Protein AF-A0A8T4QG93-F1 (afdb_monomer_lite)

Secondary structure (DSSP, 8-state):
-HHHHHHHHHHHHHHHHHHHHHHHHHHHHHHHHHHHHHHHHTS-TT---EEEEE-TTS-TT-HHHHHHHHHH-GGGEEEEE--TTTT-B-TTT-S-HHHHHHHIIIIIHHHHHHHTTS---EEEEEESSTTTT--SS---TT--BTTTTHHHHHHHHHHT--EEEEESS-S-SSTT-HHHHHHH-GGG-SS-EEEEE----

Radius of gyration: 21.58 Å; chains: 1; bounding box: 46×58×62 Å

pLDDT: mean 81.77, std 15.69, range [41.69, 98.0]

Foldseek 3Di:
DVVVVVVVVVVVVVVVVVVVVVVVVVVVVVVQVVLVCLLVVLQDPPFLAAEEEEEPPDDPVQVVNVVVCVVRNPLRYHYFYQDPQLLFDQDPDPPPPPNVVCCCVGPVVSVCVSVVPDDHQAYEYEYQEQSSSDDDDDDPPRGDSCRHNVVRQVVCQVSQHEYEYEYAHYYPPDPDDPSVVCLVPPVNGNHHYHYTYHHRD

Sequence (201 aa):
MLEQNQEEAFRTLQTLLKGIAEKEEREFTSRKAVARDGFFGAIPESAASLYIHLSHKISNRHPYIAELQARLGTDNVLVTIAPDRSGQSFYNGSLDKTAKAEKTRRVIEPFEKFSANKSVDAIVYLCDYVCDGYQDPIFPDSVQTEWHIWRPIRLAEELQKPLVVGYQNNFCFRAECYEREFITDREKIKCPVTIARIWPL

Structure (mmCIF, N/CA/C/O backbone):
data_AF-A0A8T4QG93-F1
#
_entry.id   AF-A0A8T4QG93-F1
#
loop_
_atom_site.group_PDB
_atom_site.id
_atom_site.type_symbol
_atom_site.label_atom_id
_atom_site.label_alt_id
_atom_site.label_comp_id
_atom_site.label_asym_id
_atom_site.label_entity_id
_atom_site.label_seq_id
_atom_site.pdbx_PDB_ins_code
_atom_site.Cartn_x
_atom_site.Cartn_y
_atom_site.Cartn_z
_atom_site.occupancy
_atom_site.B_iso_or_equiv
_atom_site.auth_seq_id
_atom_site.auth_comp_id
_atom_site.auth_asym_id
_atom_site.auth_atom_id
_atom_site.pdbx_PDB_model_num
ATOM 1 N N . MET A 1 1 ? -20.042 38.304 45.067 1.00 61.00 1 MET A N 1
ATOM 2 C CA . MET A 1 1 ? -20.980 38.069 43.942 1.00 61.00 1 MET A CA 1
ATOM 3 C C . MET A 1 1 ? -20.282 38.007 42.588 1.00 61.00 1 MET A C 1
ATOM 5 O O . MET A 1 1 ? -20.517 37.036 41.891 1.00 61.00 1 MET A O 1
ATOM 9 N N . LEU A 1 2 ? -19.418 38.961 42.207 1.00 59.31 2 LEU A N 1
ATOM 10 C CA . LEU A 1 2 ? -18.689 38.891 40.924 1.00 59.31 2 LEU A CA 1
ATOM 11 C C . LEU A 1 2 ? -17.766 37.661 40.794 1.00 59.31 2 LEU A C 1
ATOM 13 O O . LEU A 1 2 ? -17.771 37.021 39.750 1.00 59.31 2 LEU A O 1
ATOM 17 N N . GLU A 1 3 ? -17.046 37.285 41.854 1.00 63.03 3 GLU A N 1
ATOM 18 C CA . GLU A 1 3 ? -16.123 36.133 41.834 1.00 63.03 3 GLU A CA 1
ATOM 19 C C . GLU A 1 3 ? -16.845 34.778 41.727 1.00 63.03 3 GLU A C 1
ATOM 21 O O . GLU A 1 3 ? -16.454 33.935 40.928 1.00 63.03 3 GLU A O 1
ATOM 26 N N . GLN A 1 4 ? -17.961 34.593 42.445 1.00 65.00 4 GLN A N 1
ATOM 27 C CA . GLN A 1 4 ? -18.786 33.376 42.342 1.00 65.00 4 GLN A CA 1
ATOM 28 C C . GLN A 1 4 ? -19.371 33.186 40.935 1.00 65.00 4 GLN A C 1
ATOM 30 O O . GLN A 1 4 ? -19.415 32.068 40.432 1.00 65.00 4 GLN A O 1
ATOM 35 N N . ASN A 1 5 ? -19.762 34.282 40.277 1.00 74.31 5 ASN A N 1
ATOM 36 C CA . ASN A 1 5 ? -20.320 34.246 38.925 1.00 74.31 5 ASN A CA 1
ATOM 37 C C . ASN A 1 5 ? -19.246 33.900 37.870 1.00 74.31 5 ASN A C 1
ATOM 39 O O . ASN A 1 5 ? -19.531 33.248 36.868 1.00 74.31 5 ASN A O 1
ATOM 43 N N . GLN A 1 6 ? -17.989 34.298 38.106 1.00 80.81 6 GLN A N 1
ATOM 44 C CA . GLN A 1 6 ? -16.851 33.906 37.267 1.00 80.81 6 GLN A CA 1
ATOM 45 C C . GLN A 1 6 ? -16.473 32.433 37.456 1.00 80.81 6 GLN A C 1
ATOM 47 O O . GLN A 1 6 ? -16.157 31.753 36.481 1.00 80.81 6 GLN A O 1
ATOM 52 N N . GLU A 1 7 ? -16.531 31.923 38.687 1.00 85.38 7 GLU A N 1
ATOM 53 C CA . GLU A 1 7 ? -16.203 30.528 38.986 1.00 85.38 7 GLU A CA 1
ATOM 54 C C . GLU A 1 7 ? -17.232 29.553 38.384 1.00 85.38 7 GLU A C 1
ATOM 56 O O . GLU A 1 7 ? -16.869 28.522 37.813 1.00 85.38 7 GLU A O 1
ATOM 61 N N . GLU A 1 8 ? -18.518 29.908 38.429 1.00 87.31 8 GLU A N 1
ATOM 62 C CA . GLU A 1 8 ? -19.598 29.136 37.805 1.00 87.31 8 GLU A CA 1
ATOM 63 C C . GLU A 1 8 ? -19.517 29.161 36.268 1.00 87.31 8 GLU A C 1
ATOM 65 O O . GLU A 1 8 ? -19.638 28.118 35.611 1.00 87.31 8 GLU A O 1
ATOM 70 N N . ALA A 1 9 ? -19.204 30.323 35.683 1.00 87.62 9 ALA A N 1
ATOM 71 C CA . ALA A 1 9 ? -18.949 30.451 34.250 1.00 87.62 9 ALA A CA 1
ATOM 72 C C . ALA A 1 9 ? -17.738 29.611 33.802 1.00 87.62 9 ALA A C 1
ATOM 74 O O . ALA A 1 9 ? -17.797 28.936 32.771 1.00 87.62 9 ALA A O 1
ATOM 75 N N . PHE A 1 10 ? -16.658 29.587 34.590 1.00 92.06 10 PHE A N 1
ATOM 76 C CA . PHE A 1 10 ? -15.470 28.787 34.291 1.00 92.06 10 PHE A CA 1
ATOM 77 C C . PHE A 1 10 ? -15.754 27.280 34.349 1.00 92.06 10 PHE A C 1
ATOM 79 O O . PHE A 1 10 ? -15.380 26.552 33.428 1.00 92.06 10 PHE A O 1
ATOM 86 N N . ARG A 1 11 ? -16.484 26.802 35.366 1.00 91.69 11 ARG A N 1
ATOM 87 C CA . ARG A 1 11 ? -16.903 25.388 35.458 1.00 91.69 11 ARG A CA 1
ATOM 88 C C . ARG A 1 11 ? -17.811 24.977 34.299 1.00 91.69 11 ARG A C 1
ATOM 90 O O . ARG A 1 11 ? -17.674 23.875 33.760 1.00 91.69 11 ARG A O 1
ATOM 97 N N . THR A 1 12 ? -18.704 25.873 33.880 1.00 93.31 12 THR A N 1
ATOM 98 C CA . THR A 1 12 ? -19.571 25.656 32.713 1.00 93.31 12 THR A CA 1
ATOM 99 C C . THR A 1 12 ? -18.744 25.530 31.434 1.00 93.31 12 THR A C 1
ATOM 101 O O . THR A 1 12 ? -18.930 24.580 30.673 1.00 93.31 12 THR A O 1
ATOM 104 N N . LEU A 1 13 ? -17.770 26.424 31.229 1.00 94.81 13 LEU A N 1
ATOM 105 C CA . LEU A 1 13 ? -16.862 26.370 30.083 1.00 94.81 13 LEU A CA 1
ATOM 106 C C . LEU A 1 13 ? -16.022 25.085 30.074 1.00 94.81 13 LEU A C 1
ATOM 108 O O . LEU A 1 13 ? -15.923 24.435 29.038 1.00 94.81 13 LEU A O 1
ATOM 112 N N . GLN A 1 14 ? -15.462 24.675 31.216 1.00 94.38 14 GLN A N 1
ATOM 113 C CA . GLN A 1 14 ? -14.708 23.421 31.326 1.00 94.38 14 GLN A CA 1
ATOM 114 C C . GLN A 1 14 ? -15.560 22.201 30.961 1.00 94.38 14 GLN A C 1
ATOM 116 O O . GLN A 1 14 ? -15.099 21.317 30.240 1.00 94.38 14 GLN A O 1
ATOM 121 N N . THR A 1 15 ? -16.812 22.167 31.422 1.00 94.56 15 THR A N 1
ATOM 122 C CA . THR A 1 15 ? -17.747 21.076 31.113 1.00 94.56 15 THR A CA 1
ATOM 123 C C . THR A 1 15 ? -18.081 21.040 29.623 1.00 94.56 15 THR A C 1
ATOM 125 O O . THR A 1 15 ? -18.062 19.969 29.015 1.00 94.56 15 THR A O 1
ATOM 128 N N . LEU A 1 16 ? -18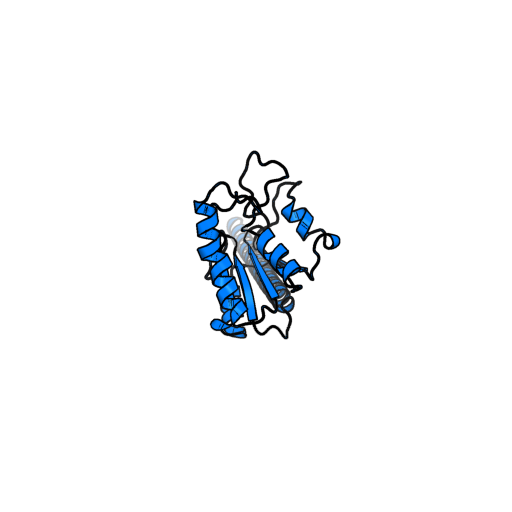.319 22.205 29.012 1.00 95.81 16 LEU A N 1
ATOM 129 C CA . LEU A 1 16 ? -18.565 22.324 27.575 1.00 95.81 16 LEU A CA 1
ATOM 130 C C . LEU A 1 16 ? -17.358 21.844 26.757 1.00 95.81 16 LEU A C 1
ATOM 132 O O . LEU A 1 16 ? -17.517 21.023 25.858 1.00 95.81 16 LEU A O 1
ATOM 136 N N . LEU A 1 17 ? -16.152 22.314 27.091 1.00 96.19 17 LEU A N 1
ATOM 137 C CA . LEU A 1 17 ? -14.917 21.927 26.404 1.00 96.19 17 LEU A CA 1
ATOM 138 C C . LEU A 1 17 ? -14.646 20.426 26.527 1.00 96.19 17 LEU A C 1
ATOM 140 O O . LEU A 1 17 ? -14.277 19.794 25.540 1.00 96.19 17 LEU A O 1
ATOM 144 N N . LYS A 1 18 ? -14.889 19.837 27.703 1.00 96.06 18 LYS A N 1
ATOM 145 C CA . LYS A 1 18 ? -14.786 18.388 27.900 1.00 96.06 18 LYS A CA 1
ATOM 146 C C . LYS A 1 18 ? -15.781 17.629 27.019 1.00 96.06 18 LYS A C 1
ATOM 148 O O . LYS A 1 18 ? -15.390 16.683 26.344 1.00 96.06 18 LYS A O 1
ATOM 153 N N . GLY A 1 19 ? -17.039 18.072 26.970 1.00 95.06 19 GLY A N 1
ATOM 154 C CA . GLY A 1 19 ? -18.057 17.461 26.112 1.00 95.06 19 GLY A CA 1
ATOM 155 C C . GLY A 1 19 ? -17.726 17.556 24.617 1.00 95.06 19 GLY A C 1
ATOM 156 O O . GLY A 1 19 ? -17.965 16.604 23.874 1.00 95.06 19 GLY A O 1
ATOM 157 N N . ILE A 1 20 ? -17.139 18.675 24.177 1.00 95.75 20 ILE A N 1
ATOM 158 C CA . ILE A 1 20 ? -16.639 18.845 22.804 1.00 95.75 20 ILE A CA 1
ATOM 159 C C . ILE A 1 20 ? -15.486 17.872 22.539 1.00 95.75 20 ILE A C 1
ATOM 161 O O . ILE A 1 20 ? -15.552 17.129 21.564 1.00 95.75 20 ILE A O 1
ATOM 165 N N . ALA A 1 21 ? -14.493 17.802 23.429 1.00 93.81 21 ALA A N 1
ATOM 166 C CA . ALA A 1 21 ? -13.349 16.903 23.279 1.00 93.81 21 ALA A CA 1
ATOM 167 C C . ALA A 1 21 ? -13.771 15.423 23.194 1.00 93.81 21 ALA A C 1
ATOM 169 O O . ALA A 1 21 ? -13.347 14.709 22.290 1.00 93.81 21 ALA A O 1
ATOM 170 N N . GLU A 1 22 ? -14.677 14.971 24.067 1.00 95.75 22 GLU A N 1
ATOM 171 C CA . GLU A 1 22 ? -15.205 13.596 24.046 1.00 95.75 22 GLU A CA 1
ATOM 172 C C . GLU A 1 22 ? -16.018 13.290 22.777 1.00 95.75 22 GLU A C 1
ATOM 174 O O . GLU A 1 22 ? -16.083 12.148 22.308 1.00 95.75 22 GLU A O 1
ATOM 179 N N . LYS A 1 23 ? -16.701 14.294 22.217 1.00 94.44 23 LYS A N 1
ATOM 180 C CA . LYS A 1 23 ? -17.401 14.150 20.937 1.00 94.44 23 LYS A CA 1
ATOM 181 C C . LYS A 1 23 ? -16.399 14.039 19.786 1.00 94.44 23 LYS A C 1
ATOM 183 O O . LYS A 1 23 ? -16.523 13.119 18.979 1.00 94.44 23 LYS A O 1
ATOM 188 N N . GLU A 1 24 ? -15.402 14.916 19.742 1.00 93.12 24 GLU A N 1
ATOM 189 C CA . GLU A 1 24 ? -14.357 14.904 18.715 1.00 93.12 24 GLU A CA 1
ATOM 190 C C . GLU A 1 24 ? -13.549 13.601 18.733 1.00 93.12 24 GLU A C 1
ATOM 192 O O . GLU A 1 24 ? -13.287 13.033 17.673 1.00 93.12 24 GLU A O 1
ATOM 197 N N . GLU A 1 25 ? -13.223 13.070 19.913 1.00 92.50 25 GLU A N 1
ATOM 198 C CA . GLU A 1 25 ? -12.510 11.798 20.065 1.00 92.50 25 GLU A CA 1
ATOM 199 C C . GLU A 1 25 ? -13.326 10.604 19.545 1.00 92.50 25 GLU A C 1
ATOM 201 O O . GLU A 1 25 ? -12.794 9.739 18.835 1.00 92.50 25 GLU A O 1
ATOM 206 N N . ARG A 1 26 ? -14.636 10.567 19.827 1.00 92.69 26 ARG A N 1
ATOM 207 C CA . ARG A 1 26 ? -15.535 9.526 19.301 1.00 92.69 26 ARG A CA 1
ATOM 208 C C . ARG A 1 26 ? -15.661 9.601 17.784 1.00 92.69 26 ARG A C 1
ATOM 210 O O . ARG A 1 26 ? -15.543 8.580 17.109 1.00 92.69 26 ARG A O 1
ATOM 217 N N . GLU A 1 27 ? -15.859 10.798 17.237 1.00 92.25 27 GLU A N 1
ATOM 218 C CA . GLU A 1 27 ? -15.933 11.009 15.788 1.00 92.25 27 GLU A CA 1
ATOM 219 C C . GLU A 1 27 ? -14.601 10.691 15.098 1.00 92.25 27 GLU A C 1
ATOM 221 O O . GLU A 1 27 ? -14.572 10.121 14.005 1.00 92.25 27 GLU A O 1
ATOM 226 N N . PHE A 1 28 ? -13.475 11.024 15.727 1.00 87.69 28 PHE A N 1
ATOM 227 C CA . PHE A 1 28 ? -12.148 10.663 15.244 1.00 87.69 28 PHE A CA 1
ATOM 228 C C . PHE A 1 28 ? -11.953 9.143 15.210 1.00 87.69 28 PHE A C 1
ATOM 230 O O . PHE A 1 28 ? -11.610 8.594 14.162 1.00 87.69 28 PHE A O 1
ATOM 237 N N . THR A 1 29 ? -12.258 8.453 16.309 1.00 89.69 29 THR A N 1
ATOM 238 C CA . THR A 1 29 ? -12.164 6.989 16.406 1.00 89.69 29 THR A CA 1
ATOM 239 C C . THR A 1 29 ? -13.061 6.294 15.383 1.00 89.69 29 THR A C 1
ATOM 241 O O . THR A 1 29 ? -12.613 5.389 14.678 1.00 89.69 29 THR A O 1
ATOM 244 N N . SER A 1 30 ? -14.303 6.763 15.227 1.00 89.62 30 SER A N 1
ATOM 245 C CA . SER A 1 30 ? -15.238 6.229 14.232 1.00 89.62 30 SER A CA 1
ATOM 246 C C . SER A 1 30 ? -14.717 6.404 12.803 1.00 89.62 30 SER A C 1
ATOM 248 O O . SER A 1 30 ? -14.787 5.464 12.014 1.00 89.62 30 SER A O 1
ATOM 250 N N . ARG A 1 31 ? -14.154 7.571 12.458 1.00 86.69 31 ARG A N 1
ATOM 251 C CA . ARG A 1 31 ? -13.549 7.802 11.134 1.00 86.69 31 ARG A CA 1
ATOM 252 C C . ARG A 1 31 ? -12.323 6.920 10.901 1.00 86.69 31 ARG A C 1
ATOM 254 O O . ARG A 1 31 ? -12.148 6.419 9.792 1.00 86.69 31 ARG A O 1
ATOM 261 N N . LYS A 1 32 ? -11.495 6.707 11.930 1.00 87.12 32 LYS A N 1
ATOM 262 C CA . LYS A 1 32 ? -10.316 5.827 11.872 1.00 87.12 32 LYS A CA 1
ATOM 263 C C . LYS A 1 32 ? -10.722 4.378 11.586 1.00 87.12 32 LYS A C 1
ATOM 265 O O . LYS A 1 32 ? -10.103 3.745 10.736 1.00 87.12 32 LYS A O 1
ATOM 270 N N . ALA A 1 33 ? -11.777 3.886 12.240 1.00 88.62 33 ALA A N 1
ATOM 271 C CA . ALA A 1 33 ? -12.320 2.546 12.013 1.00 88.62 33 ALA A CA 1
ATOM 272 C C . ALA A 1 33 ? -12.869 2.380 10.587 1.00 88.62 33 ALA A C 1
ATOM 274 O O . ALA A 1 33 ? -12.456 1.468 9.882 1.00 88.62 33 ALA A O 1
ATOM 275 N N . VAL A 1 34 ? -13.698 3.319 10.113 1.00 87.62 34 VAL A N 1
ATOM 276 C CA . VAL A 1 34 ? -14.240 3.284 8.740 1.00 87.62 34 VAL A CA 1
ATOM 277 C C . VAL A 1 34 ? -13.126 3.313 7.689 1.00 87.62 34 VAL A C 1
ATOM 279 O O . VAL A 1 34 ? -13.173 2.565 6.717 1.00 87.62 34 VAL A O 1
ATOM 282 N N . ALA A 1 35 ? -12.105 4.152 7.884 1.00 87.25 35 ALA A N 1
ATOM 283 C CA . ALA A 1 35 ? -10.952 4.227 6.989 1.00 87.25 35 ALA A CA 1
ATOM 284 C C . ALA A 1 35 ? -10.160 2.908 6.955 1.00 87.25 35 ALA A C 1
ATOM 286 O O . ALA A 1 35 ? -9.807 2.421 5.880 1.00 87.25 35 ALA A O 1
ATOM 287 N N . ARG A 1 36 ? -9.933 2.309 8.131 1.00 92.12 36 ARG A N 1
ATOM 288 C CA . ARG A 1 36 ? -9.291 1.001 8.271 1.00 92.12 36 ARG A CA 1
ATOM 289 C C . ARG A 1 36 ? -10.072 -0.083 7.532 1.00 92.12 36 ARG A C 1
ATOM 291 O O . ARG A 1 36 ? -9.500 -0.785 6.701 1.00 92.12 36 ARG A O 1
ATOM 298 N N . ASP A 1 37 ? -11.363 -0.197 7.810 1.00 91.31 37 ASP A N 1
ATOM 299 C CA . ASP A 1 37 ? -12.210 -1.244 7.243 1.00 91.31 37 ASP A CA 1
ATOM 300 C C . ASP A 1 37 ? -12.362 -1.070 5.726 1.00 91.31 37 ASP A C 1
ATOM 302 O O . ASP A 1 37 ? -12.309 -2.048 4.985 1.00 91.31 37 ASP A O 1
ATOM 306 N N . GLY A 1 38 ? -12.438 0.175 5.242 1.00 90.06 38 GLY A N 1
ATOM 307 C CA . GLY A 1 38 ? -12.426 0.485 3.813 1.00 90.06 38 GLY A CA 1
ATOM 308 C C . GLY A 1 38 ? -11.128 0.067 3.116 1.00 90.06 38 GLY A C 1
ATOM 309 O O . GLY A 1 38 ? -11.176 -0.501 2.027 1.00 90.06 38 GLY A O 1
ATOM 310 N N . PHE A 1 39 ? -9.968 0.291 3.743 1.00 94.19 39 PHE A N 1
ATOM 311 C CA . PHE A 1 39 ? -8.685 -0.164 3.201 1.00 94.19 39 PHE A CA 1
ATOM 312 C C . PHE A 1 39 ? -8.606 -1.696 3.134 1.00 94.19 39 PHE A C 1
ATOM 314 O O . PHE A 1 39 ? -8.241 -2.247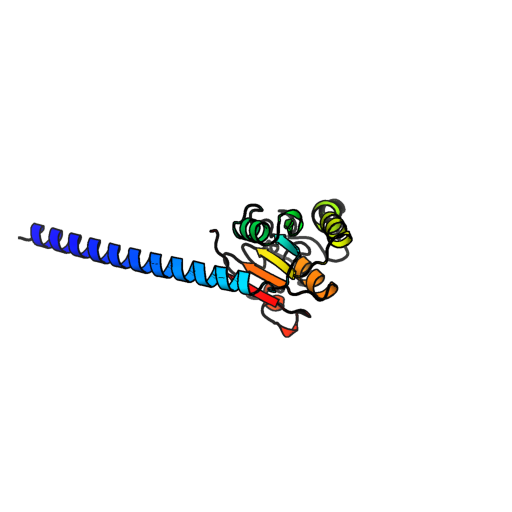 2.098 1.00 94.19 39 PHE A O 1
ATOM 321 N N . PHE A 1 40 ? -8.960 -2.402 4.213 1.00 94.56 40 PHE A N 1
ATOM 322 C CA . PHE A 1 40 ? -8.875 -3.866 4.232 1.00 94.56 40 PHE A CA 1
ATOM 323 C C . PHE A 1 40 ? -9.950 -4.544 3.381 1.00 94.56 40 PHE A C 1
ATOM 325 O O . PHE A 1 40 ? -9.687 -5.614 2.834 1.00 94.56 40 PHE A O 1
ATOM 332 N N . GLY A 1 41 ? -11.122 -3.924 3.230 1.00 93.06 41 GLY A N 1
ATOM 333 C CA . GLY A 1 41 ? -12.174 -4.372 2.317 1.00 93.06 41 GLY A CA 1
ATOM 334 C C . GLY A 1 41 ? -11.823 -4.184 0.838 1.00 93.06 41 GLY A C 1
ATOM 335 O O . GLY A 1 41 ? -12.410 -4.840 -0.015 1.00 93.06 41 GLY A O 1
ATOM 336 N N . ALA A 1 42 ? -10.845 -3.331 0.520 1.00 92.75 42 ALA A N 1
ATOM 337 C CA . ALA A 1 42 ? -10.335 -3.170 -0.842 1.00 92.75 42 ALA A CA 1
ATOM 338 C C . ALA A 1 42 ? -9.404 -4.310 -1.284 1.00 92.75 42 ALA A C 1
ATOM 340 O O . ALA A 1 42 ? -9.119 -4.457 -2.474 1.00 92.75 42 ALA A O 1
ATOM 341 N N . ILE A 1 43 ? -8.898 -5.099 -0.335 1.00 95.44 43 ILE A N 1
ATOM 342 C CA . ILE A 1 43 ? -8.060 -6.261 -0.617 1.00 95.44 43 ILE A CA 1
ATOM 343 C C . ILE A 1 43 ? -8.988 -7.432 -0.956 1.00 95.44 43 ILE A C 1
ATOM 345 O O . ILE A 1 43 ? -9.881 -7.722 -0.156 1.00 95.44 43 ILE A O 1
ATOM 349 N N . PRO A 1 44 ? -8.792 -8.128 -2.095 1.00 93.94 44 PRO A N 1
ATOM 350 C CA . PRO A 1 44 ? -9.642 -9.252 -2.471 1.00 93.94 44 PRO A CA 1
ATOM 351 C C . PRO A 1 44 ? -9.756 -10.276 -1.341 1.00 93.94 44 PRO A C 1
ATOM 353 O O . PRO A 1 44 ? -8.748 -10.689 -0.771 1.00 93.94 44 PRO A O 1
ATOM 356 N N . GLU A 1 45 ? -10.974 -10.723 -1.033 1.00 92.50 45 GLU A N 1
ATOM 357 C CA . GLU A 1 45 ? -11.202 -11.700 0.042 1.00 92.50 45 GLU A CA 1
ATOM 358 C C . GLU A 1 45 ? -10.469 -13.022 -0.203 1.00 92.50 45 GLU A C 1
ATOM 360 O O . GLU A 1 45 ? -10.030 -13.672 0.743 1.00 92.50 45 GLU A O 1
ATOM 365 N N . SER A 1 46 ? -10.292 -13.381 -1.476 1.00 93.56 46 SER A N 1
ATOM 366 C CA . SER A 1 46 ? -9.563 -14.566 -1.923 1.00 93.56 46 SER A CA 1
ATOM 367 C C . SER A 1 46 ? -8.041 -14.387 -1.966 1.00 93.56 46 SER A C 1
ATOM 369 O O . SER A 1 46 ? -7.357 -15.300 -2.422 1.00 93.56 46 SER A O 1
ATOM 371 N N . ALA A 1 47 ? -7.498 -13.225 -1.584 1.00 96.00 47 ALA A N 1
ATOM 372 C CA . ALA A 1 47 ? -6.059 -12.988 -1.629 1.00 96.00 47 ALA A CA 1
ATOM 373 C C . ALA A 1 47 ? -5.338 -13.889 -0.618 1.00 96.00 47 ALA A C 1
ATOM 375 O O . ALA A 1 47 ? -5.572 -13.795 0.587 1.00 96.00 47 ALA A O 1
ATOM 376 N N . ALA A 1 48 ? -4.440 -14.737 -1.116 1.00 95.75 48 ALA A N 1
ATOM 377 C CA . ALA A 1 48 ? -3.585 -15.600 -0.314 1.00 95.75 48 ALA A CA 1
ATOM 378 C C . ALA A 1 48 ? -2.183 -15.003 -0.147 1.00 95.75 48 ALA A C 1
ATOM 380 O O . ALA A 1 48 ? -1.548 -15.238 0.879 1.00 95.75 48 ALA A O 1
ATOM 381 N N . SER A 1 49 ? -1.717 -14.199 -1.109 1.00 97.62 49 SER A N 1
ATOM 382 C CA . SER A 1 49 ? -0.425 -13.511 -1.024 1.00 97.62 49 SER A CA 1
ATOM 383 C C . SER A 1 49 ? -0.436 -12.090 -1.577 1.00 97.62 49 SER A C 1
ATOM 385 O O . SER A 1 49 ? -1.036 -11.791 -2.611 1.00 97.62 49 SER A O 1
ATOM 387 N N . LEU A 1 50 ? 0.291 -11.206 -0.888 1.00 98.00 50 LEU A N 1
ATOM 388 C CA . LEU A 1 50 ? 0.361 -9.779 -1.187 1.00 98.00 50 LEU A CA 1
ATOM 389 C C . LEU A 1 50 ? 1.792 -9.319 -1.439 1.00 98.00 50 LEU A C 1
ATOM 391 O O . LEU A 1 50 ? 2.735 -9.732 -0.760 1.00 98.00 50 LEU A O 1
ATOM 395 N N . TYR A 1 51 ? 1.921 -8.374 -2.365 1.00 97.94 51 TYR A N 1
ATOM 396 C CA . TYR A 1 51 ? 3.108 -7.541 -2.488 1.00 97.94 51 TYR A CA 1
ATOM 397 C C . TYR A 1 51 ? 2.811 -6.148 -1.931 1.00 97.94 51 TYR A C 1
ATOM 399 O O . TYR A 1 51 ? 1.964 -5.437 -2.460 1.00 97.94 51 TYR A O 1
ATOM 407 N N . ILE A 1 52 ? 3.515 -5.755 -0.872 1.00 97.00 52 ILE A N 1
ATOM 408 C CA . ILE A 1 52 ? 3.445 -4.427 -0.269 1.00 97.00 52 ILE A CA 1
ATOM 409 C C . ILE A 1 52 ? 4.695 -3.634 -0.655 1.00 97.00 52 ILE A C 1
ATOM 411 O O . ILE A 1 52 ? 5.832 -4.034 -0.385 1.00 97.00 52 ILE A O 1
ATOM 415 N N . HIS A 1 53 ? 4.481 -2.467 -1.245 1.00 94.44 53 HIS A N 1
ATOM 416 C CA . HIS A 1 53 ? 5.515 -1.490 -1.520 1.00 94.44 53 HIS A CA 1
ATOM 417 C C . HIS A 1 53 ? 5.295 -0.240 -0.666 1.00 94.44 53 HIS A C 1
ATOM 419 O O . HIS A 1 53 ? 4.199 0.314 -0.631 1.00 94.44 53 HIS A O 1
ATOM 425 N N . LEU A 1 54 ? 6.324 0.192 0.051 1.00 91.06 54 LEU A N 1
ATOM 426 C CA . LEU A 1 54 ? 6.269 1.351 0.933 1.00 91.06 54 LEU A CA 1
ATOM 427 C C . LEU A 1 54 ? 6.990 2.528 0.288 1.00 91.06 54 LEU A C 1
ATOM 429 O O . LEU A 1 54 ? 8.096 2.377 -0.228 1.00 91.06 54 LEU A O 1
ATOM 433 N N . SER A 1 55 ? 6.413 3.718 0.404 1.00 86.50 55 SER A N 1
ATOM 434 C CA . SER A 1 55 ? 7.191 4.954 0.358 1.00 86.50 55 SER A CA 1
ATOM 435 C C . SER A 1 55 ? 8.274 4.940 1.442 1.00 86.50 55 SER A C 1
ATOM 437 O O . SER A 1 55 ? 8.057 4.405 2.530 1.00 86.50 55 SER A O 1
ATOM 439 N N . HIS A 1 56 ? 9.403 5.605 1.193 1.00 81.50 56 HIS A N 1
ATOM 440 C CA . HIS A 1 56 ? 10.466 5.784 2.189 1.00 81.50 56 HIS A CA 1
ATOM 441 C C . HIS A 1 56 ? 10.008 6.563 3.432 1.00 81.50 56 HIS A C 1
ATOM 443 O O . HIS A 1 56 ? 10.654 6.504 4.474 1.00 81.50 56 HIS A O 1
ATOM 449 N N . LYS A 1 57 ? 8.887 7.291 3.344 1.00 81.81 57 LYS A N 1
ATOM 450 C CA . LYS A 1 57 ? 8.301 8.012 4.484 1.00 81.81 57 LYS A CA 1
ATOM 451 C C . LYS A 1 57 ? 7.381 7.155 5.348 1.00 81.81 57 LYS A C 1
ATOM 453 O O . LYS A 1 57 ? 6.953 7.602 6.407 1.00 81.81 57 LYS A O 1
ATOM 458 N N . ILE A 1 58 ? 7.085 5.925 4.925 1.00 85.56 58 ILE A N 1
ATOM 459 C CA . ILE A 1 58 ? 6.293 4.980 5.707 1.00 85.56 58 ILE A CA 1
ATOM 460 C C . ILE A 1 58 ? 7.208 3.971 6.388 1.00 85.56 58 ILE A C 1
ATOM 462 O O . ILE A 1 58 ? 8.038 3.310 5.768 1.00 85.56 58 ILE A O 1
ATOM 466 N N . SER A 1 59 ? 7.008 3.821 7.695 1.00 86.38 59 SER A N 1
ATOM 467 C CA . SER A 1 59 ? 7.703 2.815 8.491 1.00 86.38 59 SER A CA 1
ATOM 468 C C . SER A 1 59 ? 7.364 1.400 8.017 1.00 86.38 59 SER A C 1
ATOM 470 O O . SER A 1 59 ? 6.199 1.050 7.842 1.00 86.38 59 SER A O 1
ATOM 472 N N . ASN A 1 60 ? 8.366 0.526 7.930 1.00 84.88 60 ASN A N 1
ATOM 473 C CA . ASN A 1 60 ? 8.146 -0.909 7.714 1.00 84.88 60 ASN A CA 1
ATOM 474 C C . ASN A 1 60 ? 7.506 -1.631 8.905 1.00 84.88 60 ASN A C 1
ATOM 476 O O . ASN A 1 60 ? 7.158 -2.803 8.797 1.00 84.88 60 ASN A O 1
ATOM 480 N N . ARG A 1 61 ? 7.330 -0.931 10.029 1.00 89.81 61 ARG A N 1
ATOM 481 C CA . ARG A 1 61 ? 6.553 -1.379 11.188 1.00 89.81 61 ARG A CA 1
ATOM 482 C C . ARG A 1 61 ? 5.150 -0.776 11.202 1.00 89.81 61 ARG A C 1
ATOM 484 O O . ARG A 1 61 ? 4.530 -0.713 12.260 1.00 89.81 61 ARG A O 1
ATOM 491 N N . HIS A 1 62 ? 4.662 -0.277 10.063 1.00 91.50 62 HIS A N 1
ATOM 492 C CA . HIS A 1 62 ? 3.323 0.289 9.982 1.00 91.50 62 HIS A CA 1
ATOM 493 C C . HIS A 1 62 ? 2.283 -0.751 10.442 1.00 91.50 62 HIS A C 1
ATOM 495 O O . HIS A 1 62 ? 2.329 -1.888 9.966 1.00 91.50 62 HIS A O 1
ATOM 501 N N . PRO A 1 63 ? 1.322 -0.393 11.312 1.00 92.44 63 PRO A N 1
ATOM 502 C CA . PRO A 1 63 ? 0.373 -1.355 11.881 1.00 92.44 63 PRO A CA 1
ATOM 503 C C . PRO A 1 63 ? -0.427 -2.155 10.846 1.00 92.44 63 PRO A C 1
ATOM 505 O O . PRO A 1 63 ? -0.716 -3.326 11.057 1.00 92.44 63 PRO A O 1
ATOM 508 N N . TYR A 1 64 ? -0.707 -1.563 9.682 1.00 94.31 64 TYR A N 1
ATOM 509 C CA . TYR A 1 64 ? -1.381 -2.266 8.585 1.00 94.31 64 TYR A CA 1
ATOM 510 C C . TYR A 1 64 ? -0.545 -3.418 8.014 1.00 94.31 64 TYR A C 1
ATOM 512 O O . TYR A 1 64 ? -1.106 -4.426 7.607 1.00 94.31 64 TYR A O 1
ATOM 520 N N . ILE A 1 65 ? 0.787 -3.305 8.002 1.00 94.94 65 ILE A N 1
ATOM 521 C CA . ILE A 1 65 ? 1.668 -4.398 7.563 1.00 94.94 65 ILE A CA 1
ATOM 522 C C . ILE A 1 65 ? 1.554 -5.559 8.549 1.00 94.94 65 ILE A C 1
ATOM 524 O O . ILE A 1 65 ? 1.356 -6.695 8.130 1.00 94.94 65 ILE A O 1
ATOM 528 N N . ALA A 1 66 ? 1.624 -5.259 9.850 1.00 94.06 66 ALA A N 1
ATOM 529 C CA . ALA A 1 66 ? 1.487 -6.262 10.900 1.00 94.06 66 ALA A CA 1
ATOM 530 C C . ALA A 1 66 ? 0.120 -6.959 10.837 1.00 94.06 66 ALA A C 1
ATOM 532 O O . ALA A 1 66 ? 0.045 -8.177 10.959 1.00 94.06 66 ALA A O 1
ATOM 533 N N . GLU A 1 67 ? -0.953 -6.209 10.580 1.00 94.94 67 GLU A N 1
ATOM 534 C CA . GLU A 1 67 ? -2.297 -6.765 10.428 1.00 94.94 67 GLU A CA 1
ATOM 535 C C . GLU A 1 67 ? -2.422 -7.668 9.186 1.00 94.94 67 GLU A C 1
ATOM 537 O O . GLU A 1 67 ? -2.964 -8.770 9.278 1.00 94.94 67 GLU A O 1
ATOM 542 N N . LEU A 1 68 ? -1.855 -7.269 8.040 1.00 95.50 68 LEU A N 1
ATOM 543 C CA . LEU A 1 68 ? -1.825 -8.114 6.837 1.00 95.50 68 LEU A CA 1
ATOM 544 C C . LEU A 1 68 ? -1.008 -9.389 7.049 1.00 95.50 68 LEU A C 1
ATOM 546 O O . LEU A 1 68 ? -1.435 -10.468 6.642 1.00 95.50 68 LEU A O 1
ATOM 550 N N . GLN A 1 69 ? 0.138 -9.283 7.721 1.00 96.38 69 GLN A N 1
ATOM 551 C CA . GLN A 1 69 ? 0.966 -10.434 8.079 1.00 96.38 69 GLN A CA 1
ATOM 552 C C . GLN A 1 69 ? 0.264 -11.355 9.082 1.00 96.38 69 GLN A C 1
ATOM 554 O O . GLN A 1 69 ? 0.396 -12.569 8.972 1.00 96.38 69 GLN A O 1
ATOM 559 N N . ALA A 1 70 ? -0.521 -10.813 10.017 1.00 95.25 70 ALA A N 1
ATOM 560 C CA . ALA A 1 70 ? -1.324 -11.611 10.938 1.00 95.25 70 ALA A CA 1
ATOM 561 C C . ALA A 1 70 ? -2.467 -12.350 10.220 1.00 95.25 70 ALA A C 1
ATOM 563 O O . ALA A 1 70 ? -2.748 -13.500 10.546 1.00 95.25 70 ALA A O 1
ATOM 564 N N . ARG A 1 71 ? -3.104 -11.713 9.225 1.00 94.25 71 ARG A N 1
ATOM 565 C CA . ARG A 1 71 ? -4.205 -12.305 8.447 1.00 94.25 71 ARG A CA 1
ATOM 566 C C . ARG A 1 71 ? -3.736 -13.377 7.462 1.00 94.25 71 ARG A C 1
ATOM 568 O O . ARG A 1 71 ? -4.418 -14.384 7.307 1.00 94.25 71 ARG A O 1
ATOM 575 N N . LEU A 1 72 ? -2.621 -13.146 6.771 1.00 95.44 72 LEU A N 1
ATOM 576 C CA . LEU A 1 72 ? -2.175 -13.987 5.651 1.00 95.44 72 LEU A CA 1
ATOM 577 C C . LEU A 1 72 ? -0.964 -14.862 5.984 1.00 95.44 72 LEU A C 1
ATOM 579 O O . LEU A 1 72 ? -0.684 -15.812 5.260 1.00 95.44 72 LEU A O 1
ATOM 583 N N . GLY A 1 73 ? -0.248 -14.567 7.067 1.00 96.31 73 GLY A N 1
ATOM 584 C CA . GLY A 1 73 ? 1.048 -15.156 7.394 1.00 96.31 73 GLY A CA 1
ATOM 585 C C . GLY A 1 73 ? 2.210 -14.341 6.820 1.00 96.31 73 GLY A C 1
ATOM 586 O O . GLY A 1 73 ? 2.170 -13.874 5.681 1.00 96.31 73 GLY A O 1
ATOM 587 N N . THR A 1 74 ? 3.282 -14.190 7.604 1.00 95.38 74 THR A N 1
ATOM 588 C CA . THR A 1 74 ? 4.465 -13.388 7.242 1.00 95.38 74 THR A CA 1
ATOM 589 C C . THR A 1 74 ? 5.083 -13.805 5.907 1.00 95.38 74 THR A C 1
ATOM 591 O O . THR A 1 74 ? 5.449 -12.948 5.109 1.00 95.38 74 THR A O 1
ATOM 594 N N . ASP A 1 75 ? 5.136 -15.108 5.622 1.00 95.75 75 ASP A N 1
ATOM 595 C CA . ASP A 1 75 ? 5.733 -15.634 4.388 1.00 95.75 75 ASP A CA 1
ATOM 596 C C . ASP A 1 75 ? 4.904 -15.348 3.130 1.00 95.75 75 ASP A C 1
ATOM 598 O O . ASP A 1 75 ? 5.419 -15.489 2.016 1.00 95.75 75 ASP A O 1
ATOM 602 N N . ASN A 1 76 ? 3.640 -14.948 3.292 1.00 97.31 76 ASN A N 1
ATOM 603 C CA . ASN A 1 76 ? 2.710 -14.621 2.213 1.00 97.31 76 ASN A CA 1
ATOM 604 C C . ASN A 1 76 ? 2.621 -13.114 1.936 1.00 97.31 76 ASN A C 1
ATOM 606 O O . ASN A 1 76 ? 1.890 -12.693 1.040 1.00 97.31 76 ASN A O 1
ATOM 610 N N . VAL A 1 77 ? 3.379 -12.293 2.665 1.00 97.44 77 VAL A N 1
ATOM 611 C CA . VAL A 1 77 ? 3.401 -10.840 2.495 1.00 97.44 77 VAL A CA 1
ATOM 612 C C . VAL A 1 77 ? 4.831 -10.380 2.231 1.00 97.44 77 VAL A C 1
ATOM 614 O O . VAL A 1 77 ? 5.650 -10.289 3.146 1.00 97.44 77 VAL A O 1
ATOM 617 N N . LEU A 1 78 ? 5.137 -10.046 0.977 1.00 97.31 78 LEU A N 1
ATOM 618 C CA . LEU A 1 78 ? 6.407 -9.406 0.639 1.00 97.31 78 LEU A CA 1
ATOM 619 C C . LEU A 1 78 ? 6.318 -7.909 0.926 1.00 97.31 78 LEU A C 1
ATOM 621 O O . LEU A 1 78 ? 5.451 -7.238 0.382 1.00 97.31 78 LEU A O 1
ATOM 625 N N . VAL A 1 79 ? 7.259 -7.371 1.701 1.00 96.44 79 VAL A N 1
ATOM 626 C CA . VAL A 1 79 ? 7.376 -5.929 1.948 1.00 96.44 79 VAL A CA 1
ATOM 627 C C . VAL A 1 79 ? 8.661 -5.403 1.319 1.00 96.44 79 VAL A C 1
ATOM 629 O O . VAL A 1 79 ? 9.747 -5.916 1.578 1.00 96.44 79 VAL A O 1
ATOM 632 N N . THR A 1 80 ? 8.545 -4.348 0.519 1.00 93.38 80 THR A N 1
ATOM 633 C CA . THR A 1 80 ? 9.683 -3.597 -0.034 1.00 93.38 80 THR A CA 1
ATOM 634 C C . THR A 1 80 ? 9.505 -2.111 0.242 1.00 93.38 80 THR A C 1
ATOM 636 O O . THR A 1 80 ? 8.386 -1.655 0.447 1.00 93.38 80 THR A O 1
ATOM 639 N N . ILE A 1 81 ? 10.599 -1.352 0.254 1.00 87.38 81 ILE A N 1
ATOM 640 C CA . ILE A 1 81 ? 10.591 0.079 0.584 1.00 87.38 81 ILE A CA 1
ATOM 641 C C . ILE A 1 81 ? 11.341 0.828 -0.510 1.00 87.38 81 ILE A C 1
ATOM 643 O O . ILE A 1 81 ? 12.440 0.416 -0.897 1.00 87.38 81 ILE A O 1
ATOM 647 N N . ALA A 1 82 ? 10.759 1.925 -0.980 1.00 81.25 82 ALA A N 1
ATOM 648 C CA . ALA A 1 82 ? 11.443 2.923 -1.782 1.00 81.25 82 ALA A CA 1
ATOM 649 C C . ALA A 1 82 ? 12.690 3.433 -1.027 1.00 81.25 82 ALA A C 1
ATOM 651 O O . ALA A 1 82 ? 12.620 3.653 0.181 1.00 81.25 82 ALA A O 1
ATOM 652 N N . PRO A 1 83 ? 13.841 3.637 -1.681 1.00 74.25 83 PRO A N 1
ATOM 653 C CA . PRO A 1 83 ? 14.991 4.276 -1.045 1.00 74.25 83 PRO A CA 1
ATOM 654 C C . PRO A 1 83 ? 14.723 5.747 -0.684 1.00 74.25 83 PRO A C 1
ATOM 656 O O . PRO A 1 83 ? 14.031 6.455 -1.415 1.00 74.25 83 PRO A O 1
ATOM 659 N N . ASP A 1 84 ? 15.355 6.252 0.374 1.00 64.19 84 ASP A N 1
ATOM 660 C CA . ASP A 1 84 ? 15.162 7.622 0.890 1.00 64.19 84 ASP A CA 1
ATOM 661 C C . ASP A 1 84 ? 15.538 8.739 -0.109 1.00 64.19 84 ASP A C 1
ATOM 663 O O . ASP A 1 84 ? 15.106 9.880 0.030 1.00 64.19 84 ASP A O 1
ATOM 667 N N . ARG A 1 85 ? 16.337 8.420 -1.139 1.00 58.94 85 ARG A N 1
ATOM 668 C CA . ARG A 1 85 ? 16.784 9.348 -2.204 1.00 58.94 85 ARG A CA 1
ATOM 669 C C . ARG A 1 85 ? 16.257 8.987 -3.593 1.00 58.94 85 ARG A C 1
ATOM 671 O O . ARG A 1 85 ? 16.776 9.444 -4.604 1.00 58.94 85 ARG A O 1
ATOM 678 N N . SER A 1 86 ? 15.231 8.149 -3.653 1.00 53.81 86 SER A N 1
ATOM 679 C CA . SER A 1 86 ? 14.736 7.583 -4.910 1.00 53.81 86 SER A CA 1
ATOM 680 C C . SER A 1 86 ? 13.821 8.494 -5.737 1.00 53.81 86 SER A C 1
ATOM 682 O O . SER A 1 86 ? 13.333 8.073 -6.785 1.00 53.81 86 SER A O 1
ATOM 684 N N . GLY A 1 87 ? 13.655 9.758 -5.326 1.00 50.25 87 GLY A N 1
ATOM 685 C CA . GLY A 1 87 ? 12.915 10.775 -6.085 1.00 50.25 87 GLY A CA 1
ATOM 686 C C . GLY A 1 87 ? 13.476 11.055 -7.485 1.00 50.25 87 GLY A C 1
ATOM 687 O O . GLY A 1 87 ? 12.824 11.693 -8.302 1.00 50.25 87 GLY A O 1
ATOM 688 N N . GLN A 1 88 ? 14.668 10.538 -7.792 1.00 50.91 88 GLN A N 1
ATOM 689 C CA . GLN A 1 88 ? 15.267 10.568 -9.119 1.00 50.91 88 GLN A CA 1
ATOM 690 C C . GLN A 1 88 ? 15.577 9.143 -9.563 1.00 50.91 88 GLN A C 1
ATOM 692 O O . GLN A 1 88 ? 16.663 8.617 -9.322 1.00 50.91 88 GLN A O 1
ATOM 697 N N . SER A 1 89 ? 14.636 8.484 -10.227 1.00 43.94 89 SER A N 1
ATOM 698 C CA . SER A 1 89 ? 15.005 7.295 -10.984 1.00 43.94 89 SER A CA 1
ATOM 699 C C . SER A 1 89 ? 14.178 7.201 -12.236 1.00 43.94 89 SER A C 1
ATOM 701 O O . SER A 1 89 ? 13.007 6.845 -12.217 1.00 43.94 89 SER A O 1
ATOM 703 N N . PHE A 1 90 ? 14.842 7.579 -13.320 1.00 44.41 90 PHE A N 1
ATOM 704 C CA . PHE A 1 90 ? 14.356 7.457 -14.674 1.00 44.41 90 PHE A CA 1
ATOM 705 C C . PHE A 1 90 ? 14.000 5.996 -14.949 1.00 44.41 90 PHE A C 1
ATOM 707 O O . PHE A 1 90 ? 14.876 5.122 -14.934 1.00 44.41 90 PHE A O 1
ATOM 714 N N . TYR A 1 91 ? 12.721 5.757 -15.242 1.00 41.69 91 TYR A N 1
ATOM 715 C CA . TYR A 1 91 ? 12.277 4.525 -15.880 1.00 41.69 91 TYR A CA 1
ATOM 716 C C . TYR A 1 91 ? 13.161 4.266 -17.110 1.00 41.69 91 TYR A C 1
ATOM 718 O O . TYR A 1 91 ? 13.402 5.171 -17.908 1.00 41.69 91 TYR A O 1
ATOM 726 N N . ASN A 1 92 ? 13.690 3.047 -17.241 1.00 41.84 92 ASN A N 1
ATOM 727 C CA . ASN A 1 92 ? 14.546 2.632 -18.359 1.00 41.84 92 ASN A CA 1
ATOM 728 C C . ASN A 1 92 ? 15.742 3.555 -18.665 1.00 41.84 92 ASN A C 1
ATOM 730 O O . ASN A 1 92 ? 16.005 3.876 -19.821 1.00 41.84 92 ASN A O 1
ATOM 734 N N . GLY A 1 93 ? 16.528 3.952 -17.661 1.00 44.66 93 GLY A N 1
ATOM 735 C CA . GLY A 1 93 ? 17.773 4.653 -17.990 1.00 44.66 93 GLY A CA 1
ATOM 736 C C . GLY A 1 93 ? 18.505 5.344 -16.863 1.00 44.66 93 GLY A C 1
ATOM 737 O O . GLY A 1 93 ? 19.164 6.339 -17.142 1.00 44.66 93 GLY A O 1
ATOM 738 N N . SER A 1 94 ? 18.419 4.859 -15.617 1.00 50.38 94 SER A N 1
ATOM 739 C CA . SER A 1 94 ? 19.267 5.386 -14.543 1.00 50.38 94 SER A CA 1
ATOM 740 C C . SER A 1 94 ? 20.737 5.357 -14.981 1.00 50.38 94 SER A C 1
ATOM 742 O O . SER A 1 94 ? 21.381 4.306 -14.967 1.00 50.38 94 SER A O 1
ATOM 744 N N . LEU A 1 95 ? 21.259 6.519 -15.385 1.00 53.34 95 LEU A N 1
ATOM 745 C CA . LEU A 1 95 ? 22.687 6.744 -15.612 1.00 53.34 95 LEU A CA 1
ATOM 746 C C . LEU A 1 95 ? 23.464 6.533 -14.303 1.00 53.34 95 LEU A C 1
ATOM 748 O O . LEU A 1 95 ? 24.653 6.216 -14.327 1.00 53.34 95 LEU A O 1
ATOM 752 N N . ASP A 1 96 ? 22.771 6.630 -13.164 1.00 64.81 96 ASP A N 1
ATOM 753 C CA . ASP A 1 96 ? 23.276 6.234 -11.862 1.00 64.81 96 ASP A CA 1
ATOM 754 C C . ASP A 1 96 ? 23.216 4.705 -11.685 1.00 64.81 96 ASP A C 1
ATOM 756 O O . ASP A 1 96 ? 22.169 4.096 -11.421 1.00 64.81 96 ASP A O 1
ATOM 760 N N . LYS A 1 97 ? 24.384 4.074 -11.819 1.00 70.50 97 LYS A N 1
ATOM 761 C CA . LYS A 1 97 ? 24.564 2.633 -11.602 1.00 70.50 97 LYS A CA 1
ATOM 762 C C . LYS A 1 97 ? 24.317 2.229 -10.144 1.00 70.50 97 LYS A C 1
ATOM 764 O O . LYS A 1 97 ? 23.913 1.092 -9.906 1.00 70.50 97 LYS A O 1
ATOM 769 N N . THR A 1 98 ? 24.525 3.137 -9.191 1.00 73.62 98 THR A N 1
ATOM 770 C CA . THR A 1 98 ? 24.343 2.887 -7.754 1.00 73.62 98 THR A CA 1
ATOM 771 C C . THR A 1 98 ? 22.865 2.748 -7.427 1.00 73.62 98 THR A C 1
ATOM 773 O O . THR A 1 98 ? 22.460 1.738 -6.851 1.00 73.62 98 THR A O 1
ATOM 776 N N . ALA A 1 99 ? 22.044 3.696 -7.889 1.00 70.12 99 ALA A N 1
ATOM 777 C CA . ALA A 1 99 ? 20.593 3.616 -7.754 1.00 70.12 99 ALA A CA 1
ATOM 778 C C . ALA A 1 99 ? 20.042 2.343 -8.419 1.00 70.12 99 ALA A C 1
ATOM 780 O O . ALA A 1 99 ? 19.264 1.608 -7.812 1.00 70.12 99 ALA A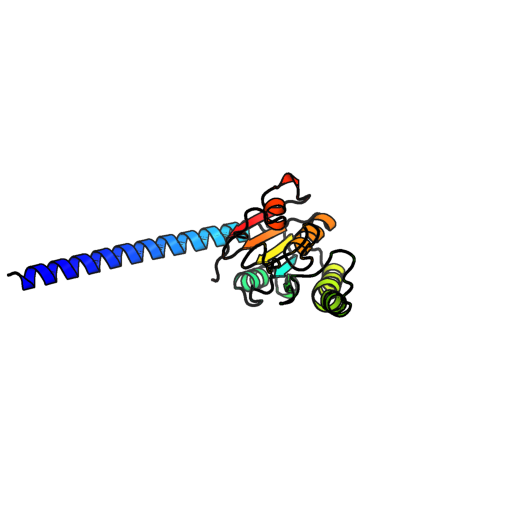 O 1
ATOM 781 N N . LYS A 1 100 ? 20.507 2.003 -9.631 1.00 74.06 100 LYS A N 1
ATOM 782 C CA . LYS A 1 100 ? 20.086 0.768 -10.315 1.00 74.06 100 LYS A CA 1
ATOM 783 C C . LYS A 1 100 ? 20.423 -0.494 -9.512 1.00 74.06 100 LYS A C 1
ATOM 785 O O . LYS A 1 100 ? 19.568 -1.364 -9.375 1.00 74.06 100 LYS A O 1
ATOM 790 N N . ALA A 1 101 ? 21.634 -0.590 -8.965 1.00 79.69 101 ALA A N 1
ATOM 791 C CA . ALA A 1 101 ? 22.035 -1.727 -8.137 1.00 79.69 101 ALA A CA 1
ATOM 792 C C . ALA A 1 101 ? 21.197 -1.826 -6.852 1.00 79.69 101 ALA A C 1
ATOM 794 O O . ALA A 1 101 ? 20.777 -2.916 -6.460 1.00 79.69 101 ALA A O 1
ATOM 795 N N . GLU A 1 102 ? 20.894 -0.691 -6.218 1.00 78.56 102 GLU A N 1
ATOM 796 C CA . GLU A 1 102 ? 20.009 -0.660 -5.056 1.00 78.56 102 GLU A CA 1
ATOM 797 C C . GLU A 1 102 ? 18.589 -1.128 -5.411 1.00 78.56 102 GLU A C 1
ATOM 799 O O . GLU A 1 102 ? 17.960 -1.819 -4.607 1.00 78.56 102 GLU A O 1
ATOM 804 N N . LYS A 1 103 ? 18.111 -0.829 -6.628 1.00 78.50 103 LYS A N 1
ATOM 805 C CA . LYS A 1 103 ? 16.785 -1.242 -7.123 1.00 78.50 103 LYS A CA 1
ATOM 806 C C . LYS A 1 103 ? 16.679 -2.723 -7.273 1.00 78.50 103 LYS A C 1
ATOM 808 O O . LYS A 1 103 ? 15.735 -3.339 -6.772 1.00 78.50 103 LYS A O 1
ATOM 813 N N . THR A 1 104 ? 17.679 -3.271 -7.942 1.00 83.56 104 THR A N 1
ATOM 814 C CA . THR A 1 104 ? 17.794 -4.698 -8.139 1.00 83.56 104 THR A CA 1
ATOM 815 C C . THR A 1 104 ? 17.763 -5.398 -6.786 1.00 83.56 104 THR A C 1
ATOM 817 O O . THR A 1 104 ? 16.857 -6.183 -6.531 1.00 83.56 104 THR A O 1
ATOM 820 N N . ARG A 1 105 ? 18.635 -4.993 -5.858 1.00 87.12 105 ARG A N 1
ATOM 821 C CA . ARG A 1 105 ? 18.782 -5.649 -4.555 1.00 87.12 105 ARG A CA 1
ATOM 822 C C . ARG A 1 105 ? 17.581 -5.495 -3.614 1.00 87.12 105 ARG A C 1
ATOM 824 O O . ARG A 1 105 ? 17.260 -6.419 -2.872 1.00 87.12 105 ARG A O 1
ATOM 831 N N . ARG A 1 106 ? 16.959 -4.310 -3.543 1.00 84.75 106 ARG A N 1
ATOM 832 C CA . ARG A 1 106 ? 15.915 -4.015 -2.536 1.00 84.75 106 ARG A CA 1
ATOM 833 C C . ARG A 1 106 ? 14.495 -4.302 -3.000 1.00 84.75 106 ARG A C 1
ATOM 835 O O . ARG A 1 106 ? 13.620 -4.466 -2.153 1.00 84.75 106 ARG A O 1
ATOM 842 N N . VAL A 1 107 ? 14.251 -4.301 -4.308 1.00 86.44 107 VAL A N 1
ATOM 843 C CA . VAL A 1 107 ? 12.889 -4.356 -4.854 1.00 86.44 107 VAL A CA 1
ATOM 844 C C . VAL A 1 107 ? 12.741 -5.484 -5.863 1.00 86.44 107 VAL A C 1
ATOM 846 O O . VAL A 1 107 ? 11.845 -6.305 -5.697 1.00 86.44 107 VAL A O 1
ATOM 849 N N . ILE A 1 108 ? 13.605 -5.551 -6.880 1.00 86.94 108 ILE A N 1
ATOM 850 C CA . ILE A 1 108 ? 13.437 -6.507 -7.987 1.00 86.94 108 ILE A CA 1
ATOM 851 C C . ILE A 1 108 ? 13.752 -7.937 -7.536 1.00 86.94 108 ILE A C 1
ATOM 853 O O . ILE A 1 108 ? 12.870 -8.783 -7.603 1.00 86.94 108 ILE A O 1
ATOM 857 N N . GLU A 1 109 ? 14.947 -8.205 -7.008 1.00 92.50 109 GLU A N 1
ATOM 858 C CA . GLU A 1 109 ? 15.351 -9.553 -6.577 1.00 92.50 109 GLU A CA 1
ATOM 859 C C . GLU A 1 109 ? 14.428 -10.126 -5.483 1.00 92.50 109 GLU A C 1
ATOM 861 O O . GLU A 1 109 ? 14.026 -11.288 -5.596 1.00 92.50 109 GLU A O 1
ATOM 866 N N . PRO A 1 110 ? 14.014 -9.362 -4.443 1.00 93.94 110 PRO A N 1
ATOM 867 C CA . PRO A 1 110 ? 13.035 -9.860 -3.479 1.00 93.94 110 PRO A CA 1
ATOM 868 C C . PRO A 1 110 ? 11.691 -10.199 -4.126 1.00 93.94 110 PRO A C 1
ATOM 870 O O . PRO A 1 110 ? 11.088 -11.215 -3.777 1.00 93.94 110 PRO A O 1
ATOM 873 N N . PHE A 1 111 ? 11.237 -9.378 -5.078 1.00 93.44 111 PHE A N 1
ATOM 874 C CA . PHE A 1 111 ? 10.000 -9.624 -5.809 1.00 93.44 111 PHE A CA 1
ATOM 875 C C . PHE A 1 111 ? 10.087 -10.877 -6.681 1.00 93.44 111 PHE A C 1
ATOM 877 O O . PHE A 1 111 ? 9.195 -11.720 -6.624 1.00 93.44 111 PHE A O 1
ATOM 884 N N . GLU A 1 112 ? 11.163 -11.047 -7.444 1.00 93.81 112 GLU A N 1
ATOM 885 C CA . GLU A 1 112 ? 11.396 -12.231 -8.278 1.00 93.81 112 GLU A CA 1
ATOM 886 C C . GLU A 1 112 ? 11.462 -13.502 -7.426 1.00 93.81 112 GLU A C 1
ATOM 888 O O . GLU A 1 112 ? 10.789 -14.488 -7.718 1.00 93.81 112 GLU A O 1
ATOM 893 N N . LYS A 1 113 ? 12.187 -13.470 -6.302 1.00 95.38 113 LYS A N 1
ATOM 894 C CA . LYS A 1 113 ? 12.268 -14.611 -5.379 1.00 95.38 113 LYS A CA 1
ATOM 895 C C . LYS A 1 113 ? 10.909 -14.970 -4.771 1.00 95.38 113 LYS A C 1
ATOM 897 O O . LYS A 1 113 ? 10.605 -16.152 -4.586 1.00 95.38 113 LYS A O 1
ATOM 902 N N . PHE A 1 114 ? 10.105 -13.967 -4.427 1.00 96.31 114 PHE A N 1
ATOM 903 C CA . PHE A 1 114 ? 8.763 -14.174 -3.890 1.00 96.31 114 PHE A CA 1
ATOM 904 C C . PHE A 1 114 ? 7.818 -14.740 -4.955 1.00 96.31 114 PHE A C 1
ATOM 906 O O . PHE A 1 114 ? 7.184 -15.769 -4.725 1.00 96.31 114 PHE A O 1
ATOM 913 N N . SER A 1 115 ? 7.788 -14.118 -6.135 1.00 94.06 115 SER A N 1
ATOM 914 C CA . SER A 1 115 ? 6.911 -14.491 -7.252 1.00 94.06 115 SER A CA 1
ATOM 915 C C . SER A 1 115 ? 7.277 -15.823 -7.911 1.00 94.06 115 SER A C 1
ATOM 917 O O . SER A 1 115 ? 6.404 -16.487 -8.460 1.00 94.06 115 SER A O 1
ATOM 919 N N . ALA A 1 116 ? 8.524 -16.283 -7.777 1.00 94.00 116 ALA A N 1
ATOM 920 C CA . ALA A 1 116 ? 8.924 -17.628 -8.190 1.00 94.00 116 ALA A CA 1
ATOM 921 C C . ALA A 1 116 ? 8.214 -18.740 -7.396 1.00 94.00 116 ALA A C 1
ATOM 923 O O . ALA A 1 116 ? 8.095 -19.861 -7.883 1.00 94.00 116 ALA A O 1
ATOM 924 N N . ASN A 1 117 ? 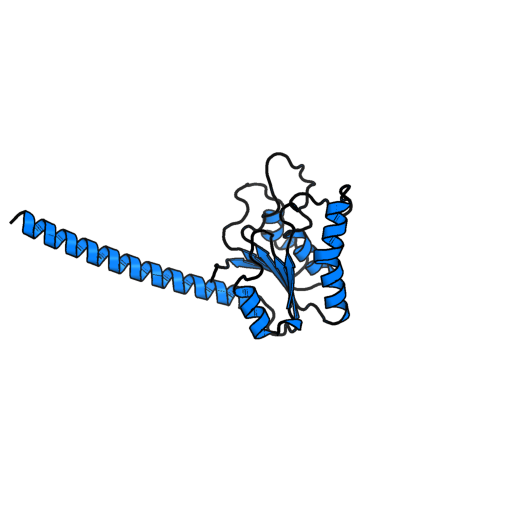7.757 -18.443 -6.174 1.00 91.50 117 ASN A N 1
ATOM 925 C CA . ASN A 1 117 ? 7.153 -19.428 -5.274 1.00 91.50 117 ASN A CA 1
ATOM 926 C C . ASN A 1 117 ? 5.684 -19.134 -4.941 1.00 91.50 117 ASN A C 1
ATOM 928 O O . ASN A 1 117 ? 5.004 -20.004 -4.400 1.00 91.50 117 ASN A O 1
ATOM 932 N N . LYS A 1 118 ? 5.198 -17.913 -5.198 1.00 91.81 118 LYS A N 1
ATOM 933 C CA . LYS A 1 118 ? 3.858 -17.453 -4.810 1.00 91.81 118 LYS A CA 1
ATOM 934 C C . LYS A 1 118 ? 3.219 -16.600 -5.905 1.00 91.81 118 LYS A C 1
ATOM 936 O O . LYS A 1 118 ? 3.877 -15.748 -6.492 1.00 91.81 118 LYS A O 1
ATOM 941 N N . SER A 1 119 ? 1.916 -16.777 -6.129 1.00 92.25 119 SER A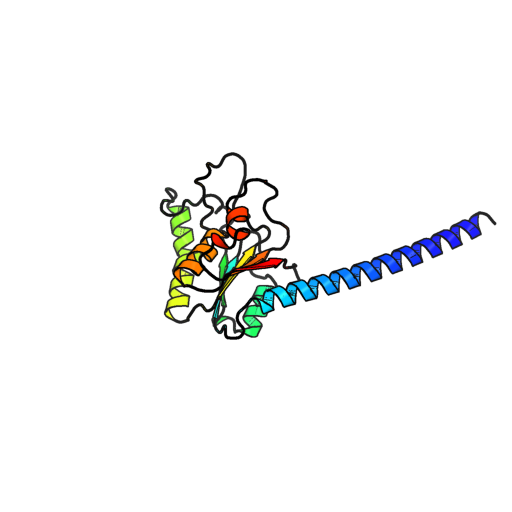 N 1
ATOM 942 C CA . SER A 1 119 ? 1.118 -15.841 -6.935 1.00 92.25 119 SER A CA 1
ATOM 943 C C . SER A 1 119 ? 0.950 -14.531 -6.172 1.00 92.25 11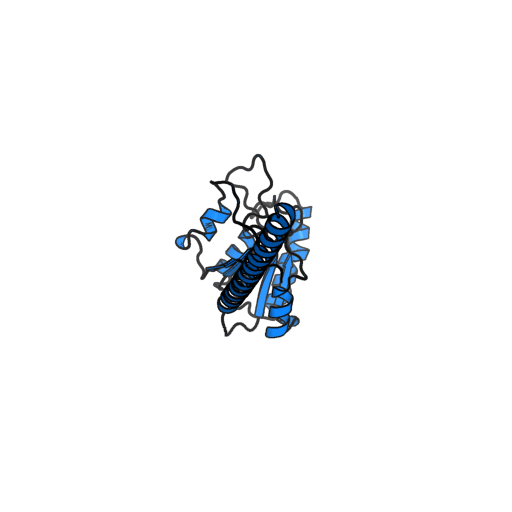9 SER A C 1
ATOM 945 O O . SER A 1 119 ? 0.601 -14.541 -5.000 1.00 92.25 119 SER A O 1
ATOM 947 N N . VAL A 1 120 ? 1.162 -13.385 -6.810 1.00 96.38 120 VAL A N 1
ATOM 948 C CA . VAL A 1 120 ? 0.769 -12.101 -6.212 1.00 96.38 120 VAL A CA 1
ATOM 949 C C . VAL A 1 120 ? -0.704 -11.881 -6.527 1.00 96.38 120 VAL A C 1
ATOM 951 O O . VAL A 1 120 ? -1.068 -11.764 -7.696 1.00 96.38 120 VAL A O 1
ATOM 954 N N . ASP A 1 121 ? -1.557 -11.838 -5.506 1.00 97.25 121 ASP A N 1
ATOM 955 C CA . ASP A 1 121 ? -3.005 -11.710 -5.703 1.00 97.25 121 ASP A CA 1
ATOM 956 C C . ASP A 1 121 ? -3.465 -10.255 -5.691 1.00 97.25 121 ASP A C 1
ATOM 958 O O . ASP A 1 121 ? -4.421 -9.909 -6.381 1.00 97.25 121 ASP A O 1
ATOM 962 N N . ALA A 1 122 ? -2.751 -9.395 -4.966 1.00 97.31 122 ALA A N 1
ATOM 963 C CA . ALA A 1 122 ? -2.914 -7.950 -5.024 1.00 97.31 122 ALA A CA 1
ATOM 964 C C . ALA A 1 122 ? -1.603 -7.233 -4.690 1.00 97.31 122 ALA A C 1
ATOM 966 O O . ALA A 1 122 ? -0.717 -7.769 -4.011 1.00 97.31 122 ALA A O 1
ATOM 967 N N . ILE A 1 123 ? -1.509 -5.994 -5.161 1.00 97.44 123 ILE A N 1
ATOM 968 C CA . ILE A 1 123 ? -0.415 -5.081 -4.851 1.00 97.44 123 ILE A CA 1
ATOM 969 C C . ILE A 1 123 ? -0.941 -3.991 -3.930 1.00 97.44 123 ILE A C 1
ATOM 971 O O . ILE A 1 123 ? -1.978 -3.386 -4.187 1.00 97.44 123 ILE A O 1
ATOM 975 N N . VAL A 1 124 ? -0.208 -3.723 -2.858 1.00 96.81 124 VAL A N 1
ATOM 976 C CA . VAL A 1 124 ? -0.512 -2.677 -1.890 1.00 96.81 124 VAL A CA 1
ATOM 977 C C . VAL A 1 124 ? 0.606 -1.646 -1.932 1.00 96.81 124 VAL A C 1
ATOM 979 O O . VAL A 1 124 ? 1.773 -1.989 -1.768 1.00 96.81 124 VAL A O 1
ATOM 982 N N . TYR A 1 125 ? 0.263 -0.378 -2.109 1.00 94.00 125 TYR A N 1
ATOM 983 C CA . TYR A 1 125 ? 1.187 0.734 -1.943 1.00 94.00 125 TYR A CA 1
ATOM 984 C C . TYR A 1 125 ? 0.822 1.523 -0.689 1.00 94.00 125 TYR A C 1
ATOM 986 O O . TYR A 1 125 ? -0.300 2.013 -0.590 1.00 94.00 125 TYR A O 1
ATOM 994 N N . LEU A 1 126 ? 1.745 1.651 0.266 1.00 92.81 126 LEU A N 1
ATOM 995 C CA . LEU A 1 126 ? 1.557 2.498 1.448 1.00 92.81 126 LEU A CA 1
ATOM 996 C C . LEU A 1 126 ? 2.476 3.712 1.362 1.00 92.81 126 LEU A C 1
ATOM 998 O O . LEU A 1 126 ? 3.689 3.575 1.194 1.00 92.81 126 LEU A O 1
ATOM 1002 N N . CYS A 1 127 ? 1.910 4.901 1.518 1.00 88.25 127 CYS A N 1
ATOM 1003 C CA . CYS A 1 127 ? 2.641 6.156 1.420 1.00 88.25 127 CYS A CA 1
ATOM 1004 C C . CYS A 1 127 ? 2.188 7.176 2.460 1.00 88.25 127 CYS A C 1
ATOM 1006 O O . CYS A 1 127 ? 1.097 7.072 3.024 1.00 88.25 127 CYS A O 1
ATOM 1008 N N . ASP A 1 128 ? 3.050 8.150 2.737 1.00 83.12 128 ASP A N 1
ATOM 1009 C CA . ASP A 1 128 ? 2.650 9.299 3.537 1.00 83.12 128 ASP A CA 1
ATOM 1010 C C . ASP A 1 128 ? 1.893 10.273 2.624 1.00 83.12 128 ASP A C 1
ATOM 1012 O O . ASP A 1 128 ? 0.708 10.560 2.832 1.00 83.12 128 ASP A O 1
ATOM 1016 N N . TYR A 1 129 ? 2.547 10.634 1.515 1.00 79.06 129 TYR A N 1
ATOM 1017 C CA . TYR A 1 129 ? 1.952 11.302 0.366 1.00 79.06 129 TYR A CA 1
ATOM 1018 C C . TYR A 1 129 ? 2.081 10.416 -0.867 1.00 79.06 129 TYR A C 1
ATOM 1020 O O . TYR A 1 129 ? 3.131 9.830 -1.121 1.00 79.06 129 TYR A O 1
ATOM 1028 N N . VAL A 1 130 ? 1.049 10.387 -1.709 1.00 73.75 130 VAL A N 1
ATOM 1029 C CA . VAL A 1 130 ? 1.112 9.631 -2.973 1.00 73.75 130 VAL A CA 1
ATOM 1030 C C . VAL A 1 130 ? 2.306 10.049 -3.845 1.00 73.75 130 VAL A C 1
ATOM 1032 O O . VAL A 1 130 ? 2.896 9.220 -4.530 1.00 73.75 130 VAL A O 1
ATOM 1035 N N . CYS A 1 131 ? 2.692 11.320 -3.768 1.00 69.50 131 CYS A N 1
ATOM 1036 C CA . CYS A 1 131 ? 3.793 11.905 -4.521 1.00 69.50 131 CYS A CA 1
ATOM 1037 C C . CYS A 1 131 ? 5.121 11.944 -3.748 1.00 69.50 131 CYS A C 1
ATOM 1039 O O . CYS A 1 131 ? 5.899 12.888 -3.896 1.00 69.50 131 CYS A O 1
ATOM 1041 N N . ASP A 1 132 ? 5.364 10.995 -2.843 1.00 63.28 132 ASP A N 1
ATOM 1042 C CA . ASP A 1 132 ? 6.511 11.036 -1.927 1.00 63.28 132 ASP A CA 1
ATOM 1043 C C . ASP A 1 132 ? 7.889 11.058 -2.615 1.00 63.28 132 ASP A C 1
ATOM 1045 O O . ASP A 1 132 ? 8.894 11.331 -1.954 1.00 63.28 132 ASP A O 1
ATOM 1049 N N . GLY A 1 133 ? 7.949 10.805 -3.925 1.00 56.56 133 GLY A N 1
ATOM 1050 C CA . GLY A 1 133 ? 9.157 10.942 -4.734 1.00 56.56 133 GLY A CA 1
ATOM 1051 C C . GLY A 1 133 ? 9.442 12.364 -5.237 1.00 56.56 133 GLY A C 1
ATOM 1052 O O . GLY A 1 133 ? 10.572 12.642 -5.629 1.00 56.56 133 GLY A O 1
ATOM 1053 N N . TYR A 1 134 ? 8.471 13.284 -5.224 1.00 57.44 134 TYR A N 1
ATOM 1054 C CA . TYR A 1 134 ? 8.622 14.611 -5.832 1.00 57.44 134 TYR A CA 1
ATOM 1055 C C . TYR A 1 134 ? 9.356 15.584 -4.887 1.00 57.44 134 TYR A C 1
ATOM 1057 O O . TYR A 1 134 ? 8.760 16.129 -3.957 1.00 57.44 134 TYR A O 1
ATOM 1065 N N . GLN A 1 135 ? 10.655 15.813 -5.107 1.00 53.47 135 GLN A N 1
ATOM 1066 C CA . GLN A 1 135 ? 11.486 16.726 -4.301 1.00 53.47 135 GLN A CA 1
ATOM 1067 C C . GLN A 1 135 ? 11.981 17.933 -5.117 1.00 53.47 135 GLN A C 1
ATOM 1069 O O . GLN A 1 135 ? 13.076 17.861 -5.648 1.00 53.47 135 GLN A O 1
ATOM 1074 N N . ASP A 1 136 ? 11.173 19.003 -5.203 1.00 45.50 136 ASP A N 1
ATOM 1075 C CA . ASP A 1 136 ? 11.441 20.402 -5.658 1.00 45.50 136 ASP A CA 1
ATOM 1076 C C . ASP A 1 136 ? 12.929 20.829 -5.916 1.00 45.50 136 ASP A C 1
ATOM 1078 O O . ASP A 1 136 ? 13.772 20.488 -5.085 1.00 45.50 136 ASP A O 1
ATOM 1082 N N . PRO A 1 137 ? 13.281 21.656 -6.950 1.00 47.19 137 PRO A N 1
ATOM 1083 C CA . PRO A 1 137 ? 12.371 22.566 -7.648 1.00 47.19 137 PRO A CA 1
ATOM 1084 C C . PRO A 1 137 ? 12.244 22.575 -9.162 1.00 47.19 137 PRO A C 1
ATOM 1086 O O . PRO A 1 137 ? 11.398 23.307 -9.669 1.00 47.19 137 PRO A O 1
ATOM 1089 N N . ILE A 1 138 ? 12.991 21.776 -9.911 1.00 48.06 138 ILE A N 1
ATOM 1090 C CA . ILE A 1 138 ? 12.869 21.777 -11.372 1.00 48.06 138 ILE A CA 1
ATOM 1091 C C . ILE A 1 138 ? 13.025 20.343 -11.849 1.00 48.06 138 ILE A C 1
ATOM 1093 O O . ILE A 1 138 ? 14.147 19.856 -11.978 1.00 48.06 138 ILE A O 1
ATOM 1097 N N . PHE A 1 139 ? 11.909 19.665 -12.108 1.00 54.28 139 PHE A N 1
ATOM 1098 C CA . PHE A 1 139 ? 11.942 18.420 -12.865 1.00 54.28 139 PHE A CA 1
ATOM 1099 C C . PHE A 1 139 ? 11.128 18.600 -14.135 1.00 54.28 139 PHE A C 1
ATOM 1101 O O . PHE A 1 139 ? 10.003 19.089 -14.054 1.00 54.28 139 PHE A O 1
ATOM 1108 N N . PRO A 1 140 ? 11.687 18.247 -15.302 1.00 51.50 140 PRO A N 1
ATOM 1109 C CA . PRO A 1 140 ? 10.904 18.183 -16.522 1.00 51.50 140 PRO A CA 1
ATOM 1110 C C . PRO A 1 140 ? 9.786 17.144 -16.365 1.00 51.50 140 PRO A C 1
ATOM 1112 O O . PRO A 1 140 ? 9.954 16.161 -15.641 1.00 51.50 140 PRO A O 1
ATOM 1115 N N . ASP A 1 141 ? 8.691 17.317 -17.107 1.00 46.81 141 ASP A N 1
ATOM 1116 C CA . ASP A 1 141 ? 7.512 16.428 -17.130 1.00 46.81 141 ASP A CA 1
ATOM 1117 C C . ASP A 1 141 ? 7.841 14.943 -17.414 1.00 46.81 141 ASP A C 1
ATOM 1119 O O . ASP A 1 141 ? 7.002 14.056 -17.274 1.00 46.81 141 ASP A O 1
ATOM 1123 N N . SER A 1 142 ? 9.082 14.653 -17.817 1.00 46.06 142 SER A N 1
ATOM 1124 C CA . SER A 1 142 ? 9.627 13.321 -18.070 1.00 46.06 142 SER A CA 1
ATOM 1125 C C . SER A 1 142 ? 10.215 12.614 -16.839 1.00 46.06 142 SER A C 1
ATOM 1127 O O . SER A 1 142 ? 10.593 11.444 -16.947 1.00 46.06 142 SER A O 1
ATOM 1129 N N . VAL A 1 143 ? 10.314 13.267 -15.674 1.00 49.19 143 VAL A N 1
ATOM 1130 C CA . VAL A 1 143 ? 10.852 12.639 -14.455 1.00 49.19 143 VAL A CA 1
ATOM 1131 C C . VAL A 1 143 ? 9.760 11.841 -13.755 1.00 49.19 143 VAL A C 1
ATOM 1133 O O . VAL A 1 143 ? 8.925 12.367 -13.026 1.00 49.19 143 VAL A O 1
ATOM 1136 N N . GLN A 1 144 ? 9.791 10.532 -13.975 1.00 53.53 144 GLN A N 1
ATOM 1137 C CA . GLN A 1 144 ? 8.976 9.565 -13.248 1.00 53.53 144 GLN A CA 1
ATOM 1138 C C . GLN A 1 144 ? 9.754 9.082 -12.025 1.00 53.53 144 GLN A C 1
ATOM 1140 O O . GLN A 1 144 ? 10.929 8.737 -12.143 1.00 53.53 144 GLN A O 1
ATOM 1145 N N . THR A 1 145 ? 9.119 9.043 -10.852 1.00 60.47 145 THR A N 1
ATOM 1146 C CA . THR A 1 145 ? 9.749 8.499 -9.643 1.00 60.47 145 THR A CA 1
ATOM 1147 C C . THR A 1 145 ? 9.517 6.992 -9.607 1.00 60.47 145 THR A C 1
ATOM 1149 O O . THR A 1 145 ? 8.546 6.474 -9.059 1.00 60.47 145 THR A O 1
ATOM 1152 N N . GLU A 1 146 ? 10.390 6.253 -10.297 1.00 64.38 146 GLU A N 1
ATOM 1153 C CA . GLU A 1 146 ? 10.189 4.819 -10.540 1.00 64.38 146 GLU A CA 1
ATOM 1154 C C . GLU A 1 146 ? 10.095 3.986 -9.251 1.00 64.38 146 GLU A C 1
ATOM 1156 O O . GLU A 1 146 ? 9.602 2.868 -9.282 1.00 64.38 146 GLU A O 1
ATOM 1161 N N . TRP A 1 147 ? 10.522 4.510 -8.107 1.00 71.75 147 TRP A N 1
ATOM 1162 C CA . TRP A 1 147 ? 10.552 3.793 -6.832 1.00 71.75 147 TRP A CA 1
ATOM 1163 C C . TRP A 1 147 ? 9.390 4.071 -5.907 1.00 71.75 147 TRP A C 1
ATOM 1165 O O . TRP A 1 147 ? 9.364 3.514 -4.820 1.00 71.75 147 TRP A O 1
ATOM 1175 N N . HIS A 1 148 ? 8.480 4.958 -6.282 1.00 79.88 148 HIS A N 1
ATOM 1176 C CA . HIS A 1 148 ? 7.329 5.282 -5.454 1.00 79.88 148 HIS A CA 1
ATOM 1177 C C . HIS A 1 148 ? 6.099 4.673 -6.090 1.00 79.88 148 HIS A C 1
ATOM 1179 O O . HIS A 1 148 ? 6.096 3.477 -6.353 1.00 79.88 148 HIS A O 1
ATOM 1185 N N . ILE A 1 149 ? 5.050 5.449 -6.338 1.00 81.50 149 ILE A N 1
ATOM 1186 C CA . ILE A 1 149 ? 3.773 4.898 -6.781 1.00 81.50 149 ILE A CA 1
ATOM 1187 C C . ILE A 1 149 ? 3.809 4.321 -8.205 1.00 81.50 149 ILE A C 1
ATOM 1189 O O . ILE A 1 149 ? 3.034 3.419 -8.521 1.00 81.50 149 ILE A O 1
ATOM 1193 N N . TRP A 1 150 ? 4.750 4.746 -9.053 1.00 80.75 150 TRP A N 1
ATOM 1194 C CA . TRP A 1 150 ? 4.877 4.211 -10.412 1.00 80.75 150 TRP A CA 1
ATOM 1195 C C . TRP A 1 150 ? 5.207 2.722 -10.455 1.00 80.75 150 TRP A C 1
ATOM 1197 O O . TRP A 1 150 ? 4.648 2.005 -11.284 1.00 80.75 150 TRP A O 1
ATOM 1207 N N . ARG A 1 151 ? 6.075 2.226 -9.564 1.00 82.75 151 ARG A N 1
ATOM 1208 C CA . ARG A 1 151 ? 6.399 0.794 -9.509 1.00 82.75 151 ARG A CA 1
ATOM 1209 C C . ARG A 1 151 ? 5.174 -0.085 -9.253 1.00 82.75 151 ARG A C 1
ATOM 1211 O O . ARG A 1 151 ? 4.947 -0.978 -10.068 1.00 82.75 151 ARG A O 1
ATOM 1218 N N . PRO A 1 152 ? 4.409 0.098 -8.161 1.00 89.75 152 PRO A N 1
ATOM 1219 C CA . PRO A 1 152 ? 3.253 -0.730 -7.868 1.00 89.75 152 PRO A CA 1
ATOM 1220 C C . PRO A 1 152 ? 2.152 -0.563 -8.915 1.00 89.75 152 PRO A C 1
ATOM 1222 O O . PRO A 1 152 ? 1.519 -1.559 -9.238 1.00 89.75 152 PRO A O 1
ATOM 1225 N N . ILE A 1 153 ? 1.977 0.624 -9.510 1.00 87.31 153 ILE A N 1
ATOM 1226 C CA . ILE A 1 153 ? 1.092 0.816 -10.670 1.00 87.31 153 ILE A CA 1
ATOM 1227 C C . ILE A 1 153 ? 1.505 -0.090 -11.827 1.00 87.31 153 ILE A C 1
ATOM 1229 O O . ILE A 1 153 ? 0.725 -0.933 -12.257 1.00 87.31 153 ILE A O 1
ATOM 1233 N N . ARG A 1 154 ? 2.736 0.063 -12.327 1.00 86.19 154 ARG A N 1
ATOM 1234 C CA . ARG A 1 154 ? 3.192 -0.669 -13.514 1.00 86.19 154 ARG A CA 1
ATOM 1235 C C . ARG A 1 154 ? 3.198 -2.161 -13.276 1.00 86.19 154 ARG A C 1
ATOM 1237 O O . ARG A 1 154 ? 2.752 -2.913 -14.127 1.00 86.19 154 ARG A O 1
ATOM 1244 N N . LEU A 1 155 ? 3.636 -2.578 -12.096 1.00 90.00 155 LEU A N 1
ATOM 1245 C CA . LEU A 1 155 ? 3.629 -3.981 -11.725 1.00 90.00 155 LEU A CA 1
ATOM 1246 C C . LEU A 1 155 ? 2.200 -4.539 -11.634 1.00 90.00 155 LEU A C 1
ATOM 1248 O O . LEU A 1 155 ? 1.969 -5.675 -12.031 1.00 90.00 155 LEU A O 1
ATOM 1252 N N . ALA A 1 156 ? 1.229 -3.754 -11.158 1.00 92.88 156 ALA A N 1
ATOM 1253 C CA . ALA A 1 156 ? -0.174 -4.167 -11.124 1.00 92.88 156 ALA A CA 1
ATOM 1254 C C . ALA A 1 156 ? -0.748 -4.308 -12.540 1.00 92.88 156 ALA A C 1
ATOM 1256 O O . ALA A 1 156 ? -1.451 -5.278 -12.819 1.00 92.88 156 ALA A O 1
ATOM 1257 N N . GLU A 1 157 ? -0.407 -3.387 -13.445 1.00 92.00 157 GLU A N 1
ATOM 1258 C CA . GLU A 1 157 ? -0.763 -3.472 -14.865 1.00 92.00 157 GLU A CA 1
ATOM 1259 C C . GLU A 1 157 ? -0.094 -4.675 -15.550 1.00 92.00 157 GLU A C 1
ATOM 1261 O O . GLU A 1 157 ? -0.765 -5.443 -16.232 1.00 92.00 157 GLU A O 1
ATOM 1266 N N . GLU A 1 158 ? 1.207 -4.884 -15.349 1.00 92.00 158 GLU A N 1
ATOM 1267 C CA . GLU A 1 158 ? 1.976 -5.995 -15.930 1.00 92.00 158 GLU A CA 1
ATOM 1268 C C . GLU A 1 158 ? 1.427 -7.357 -15.488 1.00 92.00 158 GLU A C 1
ATOM 1270 O O . GLU A 1 158 ? 1.288 -8.268 -16.302 1.00 92.00 158 GLU A O 1
ATOM 1275 N N . LEU A 1 159 ? 1.082 -7.492 -14.206 1.00 93.12 159 LEU A N 1
ATOM 1276 C CA . LEU A 1 159 ? 0.569 -8.739 -13.635 1.00 93.12 159 LEU A CA 1
ATOM 1277 C C . LEU A 1 159 ? -0.952 -8.885 -13.755 1.00 93.12 159 LEU A C 1
ATOM 1279 O O . LEU A 1 159 ? -1.483 -9.937 -13.395 1.00 93.12 159 LEU A O 1
ATOM 1283 N N . GLN A 1 160 ? -1.649 -7.842 -14.219 1.00 94.25 160 GLN A N 1
ATOM 1284 C CA . GLN A 1 160 ? -3.113 -7.757 -14.237 1.00 94.25 160 GLN A CA 1
ATOM 1285 C C . GLN A 1 160 ? -3.723 -8.053 -12.855 1.00 94.25 160 GLN A C 1
ATOM 1287 O O . GLN A 1 160 ? -4.643 -8.860 -12.706 1.00 94.25 160 GLN A O 1
ATOM 1292 N N . LYS A 1 161 ? -3.176 -7.409 -11.819 1.00 95.31 161 LYS A N 1
ATOM 1293 C CA . LYS A 1 161 ? -3.594 -7.565 -10.418 1.00 95.31 161 LYS A CA 1
ATOM 1294 C C . LYS A 1 161 ? -4.174 -6.265 -9.864 1.00 95.31 161 LYS A C 1
ATOM 1296 O O . LYS A 1 161 ? -3.788 -5.189 -10.317 1.00 95.31 161 LYS A O 1
ATOM 1301 N N . PRO A 1 162 ? -5.094 -6.337 -8.888 1.00 95.38 162 PRO A N 1
ATOM 1302 C CA . PRO A 1 162 ? -5.624 -5.151 -8.237 1.00 95.38 162 PRO A CA 1
ATOM 1303 C C . PRO A 1 162 ? -4.533 -4.398 -7.467 1.00 95.38 162 PRO A C 1
ATOM 1305 O O . PRO A 1 162 ? -3.664 -5.007 -6.833 1.00 95.38 162 PRO A O 1
ATOM 1308 N N . LEU A 1 163 ? -4.619 -3.070 -7.503 1.00 95.06 163 LEU A N 1
ATOM 1309 C CA . LEU A 1 163 ? -3.781 -2.143 -6.753 1.00 95.06 163 LEU A CA 1
ATOM 1310 C C . LEU A 1 163 ? -4.597 -1.478 -5.637 1.00 95.06 163 LEU A C 1
ATOM 1312 O O . LEU A 1 163 ? -5.637 -0.868 -5.886 1.00 95.06 163 LEU A O 1
ATOM 1316 N N . VAL A 1 164 ? -4.091 -1.528 -4.409 1.00 95.06 164 VAL A N 1
ATOM 1317 C CA . VAL A 1 164 ? -4.639 -0.798 -3.260 1.00 95.06 164 VAL A CA 1
ATOM 1318 C C . VAL A 1 164 ? -3.623 0.242 -2.804 1.00 95.06 164 VAL A C 1
ATOM 1320 O O . VAL A 1 164 ? -2.501 -0.098 -2.444 1.00 95.06 164 VAL A O 1
ATOM 1323 N N . VAL A 1 165 ? -4.006 1.515 -2.801 1.00 92.56 165 VAL A N 1
ATOM 1324 C CA . VAL A 1 165 ? -3.160 2.636 -2.378 1.00 92.56 165 VAL A CA 1
ATOM 1325 C C . VAL A 1 165 ? -3.649 3.160 -1.032 1.00 92.56 165 VAL A C 1
ATOM 1327 O O . VAL A 1 165 ? -4.741 3.714 -0.942 1.00 92.56 165 VAL A O 1
ATOM 1330 N N . GLY A 1 166 ? -2.835 3.004 0.008 1.00 92.44 166 GLY A N 1
ATOM 1331 C CA . GLY A 1 166 ? -3.044 3.583 1.332 1.00 92.44 166 GLY A CA 1
ATOM 1332 C C . GLY A 1 166 ? -2.198 4.842 1.531 1.00 92.44 166 GLY A C 1
ATOM 1333 O O . GLY A 1 166 ? -0.976 4.767 1.403 1.00 92.44 166 GLY A O 1
ATOM 1334 N N . TYR A 1 167 ? -2.811 5.981 1.868 1.00 89.12 167 TYR A N 1
ATOM 1335 C CA . TYR A 1 167 ? -2.093 7.245 2.122 1.00 89.12 167 TYR A CA 1
ATOM 1336 C C . TYR A 1 167 ? -2.460 7.880 3.474 1.00 89.12 167 TYR A C 1
ATOM 1338 O O . TYR A 1 167 ? -3.628 7.860 3.858 1.00 89.12 167 TYR A O 1
ATOM 1346 N N . GLN A 1 168 ? -1.491 8.437 4.213 1.00 87.25 168 GLN A N 1
ATOM 1347 C CA . GLN A 1 168 ? -1.737 9.010 5.552 1.00 87.25 168 GLN A CA 1
ATOM 1348 C C . GLN A 1 168 ? -2.190 10.476 5.515 1.00 87.25 168 GLN A C 1
ATOM 1350 O O . GLN A 1 168 ? -3.211 10.849 6.112 1.00 87.25 168 GLN A O 1
ATOM 1355 N N . ASN A 1 169 ? -1.430 11.310 4.807 1.00 81.69 169 ASN A N 1
ATOM 1356 C CA . ASN A 1 169 ? -1.633 12.749 4.782 1.00 81.69 169 ASN A CA 1
ATOM 1357 C C . ASN A 1 169 ? -2.479 13.168 3.576 1.00 81.69 169 ASN A C 1
ATOM 1359 O O . ASN A 1 169 ? -3.709 13.114 3.641 1.00 81.69 169 ASN A O 1
ATOM 1363 N N . ASN A 1 170 ? -1.851 13.601 2.484 1.00 69.88 170 ASN A N 1
ATOM 1364 C CA . ASN A 1 170 ? -2.546 14.145 1.318 1.00 69.88 170 ASN A CA 1
ATOM 1365 C C . ASN A 1 170 ? -1.887 13.710 0.004 1.00 69.88 170 ASN A C 1
ATOM 1367 O O . ASN A 1 170 ? -0.802 13.135 -0.029 1.00 69.88 170 ASN A O 1
ATOM 1371 N N . PHE A 1 171 ? -2.549 14.024 -1.107 1.00 67.88 171 PHE A N 1
ATOM 1372 C CA . PHE A 1 171 ? -1.882 14.092 -2.407 1.00 67.88 171 PHE A CA 1
ATOM 1373 C C . PHE A 1 171 ? -0.923 15.289 -2.432 1.00 67.88 171 PHE A C 1
ATOM 1375 O O . PHE A 1 171 ? -1.028 16.186 -1.593 1.00 67.88 171 PHE A O 1
ATOM 1382 N N . CYS A 1 172 ? -0.002 15.333 -3.400 1.00 64.12 172 CYS A N 1
ATOM 1383 C CA . CYS A 1 172 ? 0.831 16.517 -3.611 1.00 64.12 172 CYS A CA 1
ATOM 1384 C C . CYS A 1 172 ? -0.025 17.786 -3.604 1.00 64.12 172 CYS A C 1
ATOM 1386 O O . CYS A 1 172 ? -1.034 17.853 -4.310 1.00 64.12 172 CYS A O 1
ATOM 1388 N N . PHE A 1 173 ? 0.404 18.806 -2.861 1.00 51.91 173 PHE A N 1
ATOM 1389 C CA . PHE A 1 173 ? -0.248 20.116 -2.873 1.00 51.91 173 PHE A CA 1
ATOM 1390 C C . PHE A 1 173 ? 0.026 20.906 -4.162 1.00 51.91 173 PHE A C 1
ATOM 1392 O O . PHE A 1 173 ? -0.562 21.966 -4.363 1.00 51.91 173 PHE A O 1
ATOM 1399 N N . ARG A 1 174 ? 0.897 20.409 -5.053 1.00 56.06 174 ARG A N 1
ATOM 1400 C CA . ARG A 1 174 ? 1.107 21.013 -6.373 1.00 56.06 174 ARG A CA 1
ATOM 1401 C C . ARG A 1 174 ? -0.049 20.644 -7.294 1.00 56.06 174 ARG A C 1
ATOM 1403 O O . ARG A 1 174 ? -0.400 19.471 -7.415 1.00 56.06 174 ARG A O 1
ATOM 1410 N N . ALA A 1 175 ? -0.626 21.660 -7.933 1.00 46.88 175 ALA A N 1
ATOM 1411 C CA . ALA A 1 175 ? -1.760 21.527 -8.846 1.00 46.88 175 ALA A CA 1
ATOM 1412 C C . ALA A 1 175 ? -1.467 20.606 -10.051 1.00 46.88 175 ALA A C 1
ATOM 1414 O O . ALA A 1 175 ? -2.396 20.031 -10.603 1.00 46.88 175 ALA A O 1
ATOM 1415 N N . GLU A 1 176 ? -0.189 20.401 -10.387 1.00 59.25 176 GLU A N 1
ATOM 1416 C CA . GLU A 1 176 ? 0.284 19.686 -11.582 1.00 59.25 176 GLU A CA 1
ATOM 1417 C C . GLU A 1 176 ? 1.132 18.454 -11.215 1.00 59.25 176 GLU A C 1
ATOM 1419 O O . GLU A 1 176 ? 2.233 18.240 -11.713 1.00 59.25 176 GLU A O 1
ATOM 1424 N N . CYS A 1 177 ? 0.663 17.638 -10.271 1.00 63.94 177 CYS A N 1
ATOM 1425 C CA . CYS A 1 177 ? 1.339 16.380 -9.960 1.00 63.94 177 CYS A CA 1
ATOM 1426 C C . CYS A 1 177 ? 0.853 15.272 -10.905 1.00 63.94 177 CYS A C 1
ATOM 1428 O O . CYS A 1 177 ? -0.261 14.773 -10.744 1.00 63.94 177 CYS A O 1
ATOM 1430 N N . TYR A 1 178 ? 1.701 14.857 -11.851 1.00 66.50 178 TYR A N 1
ATOM 1431 C CA . TYR A 1 178 ? 1.381 13.798 -12.818 1.00 66.50 178 TYR A CA 1
ATOM 1432 C C . TYR A 1 178 ? 0.998 12.471 -12.143 1.00 66.50 178 TYR A C 1
ATOM 1434 O O . TYR A 1 178 ? 0.054 11.811 -12.559 1.00 66.50 178 TYR A O 1
ATOM 1442 N N . GLU A 1 179 ? 1.666 12.111 -11.041 1.00 69.75 179 GLU A N 1
ATOM 1443 C CA . GLU A 1 179 ? 1.319 10.927 -10.241 1.00 69.75 179 GLU A CA 1
ATOM 1444 C C . GLU A 1 179 ? -0.100 11.020 -9.682 1.00 69.75 179 GLU A C 1
ATOM 1446 O O . GLU A 1 179 ? -0.860 10.062 -9.795 1.00 69.75 179 GLU A O 1
ATOM 1451 N N . ARG A 1 180 ? -0.483 12.187 -9.140 1.00 70.88 180 ARG A N 1
ATOM 1452 C CA . ARG A 1 180 ? -1.851 12.443 -8.673 1.00 70.88 180 ARG A CA 1
ATOM 1453 C C . ARG A 1 180 ? -2.836 12.335 -9.826 1.00 70.88 180 ARG A C 1
ATOM 1455 O O . ARG A 1 180 ? -3.825 11.636 -9.673 1.00 70.88 180 ARG A O 1
ATOM 1462 N N . GLU A 1 181 ? -2.597 13.017 -10.942 1.00 70.12 181 GLU A N 1
ATOM 1463 C CA . GLU A 1 181 ? -3.500 12.959 -12.094 1.00 70.12 181 GLU A CA 1
ATOM 1464 C C . GLU A 1 181 ? -3.714 11.506 -12.526 1.00 70.12 181 GLU A C 1
ATOM 1466 O O . GLU A 1 181 ? -4.852 11.063 -12.641 1.00 70.12 181 GLU A O 1
ATOM 1471 N N . PHE A 1 182 ? -2.626 10.746 -12.645 1.00 72.56 182 PHE A N 1
ATOM 1472 C CA . PHE A 1 182 ? -2.644 9.357 -13.073 1.00 72.56 182 PHE A CA 1
ATOM 1473 C C . PHE A 1 182 ? -3.432 8.435 -12.135 1.00 72.56 182 PHE A C 1
ATOM 1475 O O . PHE A 1 182 ? -4.121 7.542 -12.610 1.00 72.56 182 PHE A O 1
ATOM 1482 N N . ILE A 1 183 ? -3.379 8.647 -10.816 1.00 71.94 183 ILE A N 1
ATOM 1483 C CA . ILE A 1 183 ? -4.152 7.827 -9.868 1.00 71.94 183 ILE A CA 1
ATOM 1484 C C . ILE A 1 183 ? -5.573 8.318 -9.621 1.00 71.94 183 ILE A C 1
ATOM 1486 O O . ILE A 1 183 ? -6.441 7.528 -9.255 1.00 71.94 183 ILE A O 1
ATOM 1490 N N . THR A 1 184 ? -5.835 9.610 -9.803 1.00 71.62 184 THR A N 1
ATOM 1491 C CA . THR A 1 184 ? -7.195 10.146 -9.690 1.00 71.62 184 THR A CA 1
ATOM 1492 C C . THR A 1 184 ? -8.012 9.914 -10.957 1.00 71.62 184 THR A C 1
ATOM 1494 O O . THR A 1 184 ? -9.237 9.846 -10.878 1.00 71.62 184 THR A O 1
ATOM 1497 N N . ASP A 1 185 ? -7.349 9.740 -12.099 1.00 78.94 185 ASP A N 1
ATOM 1498 C CA . ASP A 1 185 ? -7.960 9.410 -13.380 1.00 78.94 185 ASP A CA 1
ATOM 1499 C C . ASP A 1 185 ? -7.943 7.893 -13.614 1.00 78.94 185 ASP A C 1
ATOM 1501 O O . ASP A 1 185 ? -6.964 7.303 -14.075 1.00 78.94 185 ASP A O 1
ATOM 1505 N N . ARG A 1 186 ? -9.061 7.245 -13.279 1.00 69.31 186 ARG A N 1
ATOM 1506 C CA . ARG A 1 186 ? -9.199 5.784 -13.349 1.00 69.31 186 ARG A CA 1
ATOM 1507 C C . ARG A 1 186 ? -9.038 5.227 -14.762 1.00 69.31 186 ARG A C 1
ATOM 1509 O O . ARG A 1 186 ? -8.682 4.062 -14.890 1.00 69.31 186 ARG A O 1
ATOM 1516 N N . GLU A 1 187 ? -9.283 6.021 -15.803 1.00 79.56 187 GLU A N 1
ATOM 1517 C CA . GLU A 1 187 ? -9.160 5.563 -17.193 1.00 79.56 187 GLU A CA 1
ATOM 1518 C C . GLU A 1 187 ? -7.696 5.387 -17.615 1.00 79.56 187 GLU A C 1
ATOM 1520 O O . GLU A 1 187 ? -7.396 4.639 -18.548 1.00 79.56 187 GLU A O 1
ATOM 1525 N N . LYS A 1 188 ? -6.765 6.034 -16.902 1.00 80.94 188 LYS A N 1
ATOM 1526 C CA . LYS A 1 188 ? -5.327 5.941 -17.175 1.00 80.94 188 LYS A CA 1
ATOM 1527 C C . LYS A 1 188 ? -4.675 4.687 -16.601 1.00 80.94 188 LYS A C 1
ATOM 1529 O O . LYS A 1 188 ? -3.605 4.316 -17.086 1.00 80.94 188 LYS A O 1
ATOM 1534 N N . ILE A 1 189 ? -5.304 4.024 -15.625 1.00 80.69 189 ILE A N 1
ATOM 1535 C CA . ILE A 1 189 ? -4.766 2.812 -14.998 1.00 80.69 189 ILE A CA 1
ATOM 1536 C C . ILE A 1 189 ? -5.458 1.571 -15.550 1.00 80.69 189 ILE A C 1
ATOM 1538 O O . ILE A 1 189 ? -6.666 1.392 -15.417 1.00 80.69 189 ILE A O 1
ATOM 1542 N N . LYS A 1 190 ? -4.673 0.660 -16.128 1.00 88.56 190 LYS A N 1
ATOM 1543 C CA . LYS A 1 190 ? -5.180 -0.552 -16.794 1.00 88.56 190 LYS A CA 1
ATOM 1544 C C . LYS A 1 190 ? -5.372 -1.739 -15.844 1.00 88.56 190 LYS A C 1
ATOM 1546 O O . LYS A 1 190 ? -5.217 -2.890 -16.251 1.00 88.56 190 LYS A O 1
ATOM 1551 N N . CYS A 1 191 ? -5.684 -1.473 -14.579 1.00 88.38 191 CYS A N 1
ATOM 1552 C CA . CYS A 1 191 ? -6.011 -2.482 -13.574 1.00 88.38 191 CYS A CA 1
ATOM 1553 C C . CYS A 1 191 ? -7.004 -1.921 -12.536 1.00 88.38 191 CYS A C 1
ATOM 1555 O O . CYS A 1 191 ? -7.154 -0.702 -12.424 1.00 88.38 191 CYS A O 1
ATOM 1557 N N . PRO A 1 192 ? -7.702 -2.775 -11.764 1.00 90.81 192 PRO A N 1
ATOM 1558 C CA . PRO A 1 192 ? -8.566 -2.307 -10.684 1.00 90.81 192 PRO A CA 1
ATOM 1559 C C . PRO A 1 192 ? -7.754 -1.570 -9.615 1.00 90.81 192 PRO A C 1
ATOM 1561 O O . PRO A 1 192 ? -6.831 -2.147 -9.042 1.00 90.81 192 PRO A O 1
ATOM 1564 N N . VAL A 1 193 ? -8.115 -0.317 -9.321 1.00 91.06 193 VAL A N 1
ATOM 1565 C CA . VAL A 1 193 ? -7.425 0.501 -8.313 1.00 91.06 193 VAL A CA 1
ATOM 1566 C C . VAL A 1 193 ? -8.387 1.001 -7.249 1.00 91.06 193 VAL A C 1
ATOM 1568 O O . VAL A 1 193 ? -9.416 1.604 -7.556 1.00 91.06 193 VAL A O 1
ATOM 1571 N N . THR A 1 194 ? -8.006 0.806 -5.988 1.00 91.31 194 THR A N 1
ATOM 1572 C CA . THR A 1 194 ? -8.663 1.425 -4.836 1.00 91.31 194 THR A CA 1
ATOM 1573 C C . THR A 1 194 ? -7.689 2.336 -4.111 1.00 91.31 194 THR A C 1
ATOM 1575 O O . THR A 1 194 ? -6.543 1.968 -3.875 1.00 91.31 194 THR A O 1
ATOM 1578 N N . ILE A 1 195 ? -8.150 3.526 -3.735 1.00 89.06 195 ILE A N 1
ATOM 1579 C CA . ILE A 1 195 ? -7.356 4.515 -3.008 1.00 89.06 195 ILE A CA 1
ATOM 1580 C C . ILE A 1 195 ? -8.076 4.805 -1.696 1.00 89.06 195 ILE A C 1
ATOM 1582 O O . ILE A 1 195 ? -9.244 5.193 -1.704 1.00 89.06 195 ILE A O 1
ATOM 1586 N N . ALA A 1 196 ? -7.385 4.610 -0.579 1.00 89.06 196 ALA A N 1
ATOM 1587 C CA . ALA A 1 196 ? -7.933 4.757 0.758 1.00 89.06 196 ALA A CA 1
ATOM 1588 C C . ALA A 1 196 ? -6.996 5.580 1.641 1.00 89.06 196 ALA A C 1
ATOM 1590 O O . ALA A 1 196 ? -5.776 5.400 1.645 1.00 89.06 196 ALA A O 1
ATOM 1591 N N . ARG A 1 197 ? -7.582 6.479 2.432 1.00 87.88 197 ARG A N 1
ATOM 1592 C CA . ARG A 1 197 ? -6.843 7.148 3.498 1.00 87.88 197 ARG A CA 1
ATOM 1593 C C . ARG A 1 197 ? -6.603 6.154 4.632 1.00 87.88 197 ARG A C 1
ATOM 1595 O O . ARG A 1 197 ? -7.536 5.477 5.050 1.00 87.88 197 ARG A O 1
ATOM 1602 N N . ILE A 1 198 ? -5.385 6.101 5.150 1.00 89.69 198 ILE A N 1
ATOM 1603 C CA . ILE A 1 198 ? -4.993 5.274 6.295 1.00 89.69 198 ILE A CA 1
ATOM 1604 C C . ILE A 1 198 ? -4.506 6.170 7.433 1.00 89.69 198 ILE A C 1
ATOM 1606 O O . ILE A 1 198 ? -4.154 7.326 7.227 1.00 89.69 198 ILE A O 1
ATOM 1610 N N . TRP A 1 199 ? -4.478 5.637 8.649 1.00 84.00 199 TRP A N 1
ATOM 1611 C CA . TRP A 1 199 ? -3.977 6.352 9.821 1.00 84.00 199 TRP A CA 1
ATOM 1612 C C . TRP A 1 199 ? -2.832 5.560 10.447 1.00 84.00 199 TRP A C 1
ATOM 1614 O O . TRP A 1 199 ? -2.917 4.327 10.466 1.00 84.00 199 TRP A O 1
ATOM 1624 N N . PRO A 1 200 ? -1.798 6.221 10.998 1.00 72.25 200 PRO A N 1
ATOM 1625 C CA . PRO A 1 200 ? -0.918 5.551 11.944 1.00 72.25 200 PRO A CA 1
ATOM 1626 C C . PRO A 1 200 ? -1.801 5.062 13.103 1.00 72.25 200 PRO A C 1
ATOM 1628 O O . PRO A 1 200 ? -2.499 5.860 13.740 1.00 72.25 200 PRO A O 1
ATOM 1631 N N . LEU A 1 201 ? -1.906 3.737 13.265 1.00 61.84 201 LEU A N 1
ATOM 1632 C CA . LEU A 1 201 ? -2.721 3.153 14.332 1.00 61.84 201 LEU A CA 1
ATOM 1633 C C . LEU A 1 201 ? -2.069 3.403 15.684 1.00 61.84 201 LEU A C 1
ATOM 1635 O O . LEU A 1 201 ? -0.852 3.149 15.804 1.00 61.84 201 LEU A O 1
#